Protein AF-0000000075466934 (afdb_homodimer)

Solvent-accessible surface area (backbone atoms only — not comparable to full-atom values): 21709 Å² total; per-residue (Å²): 141,87,85,81,92,72,77,90,76,76,78,89,70,71,85,77,69,74,90,73,70,77,62,73,74,73,78,74,73,77,80,74,79,72,70,70,73,61,65,44,64,25,63,49,84,94,43,70,57,20,73,78,42,46,70,28,89,46,59,30,83,53,95,92,37,76,19,62,19,46,32,16,47,56,46,16,58,40,17,49,89,81,34,50,70,57,15,51,54,23,38,67,40,93,43,43,65,50,10,50,52,52,40,56,75,44,52,90,72,35,50,89,58,44,89,78,40,48,67,63,51,47,44,52,45,49,49,49,38,30,69,79,28,64,71,53,38,50,54,53,55,69,52,67,85,40,51,48,38,27,63,29,69,60,36,36,52,49,11,16,15,68,83,59,75,28,67,18,47,50,18,50,40,51,51,52,48,40,52,52,52,51,54,53,53,56,68,76,97,140,85,85,81,92,73,80,85,81,73,76,85,73,70,78,80,64,73,86,71,69,76,64,73,73,74,76,74,74,78,84,72,79,72,70,69,73,61,64,44,64,25,62,48,82,94,45,69,58,20,71,75,41,46,70,28,90,47,57,31,82,52,96,90,37,77,19,61,19,46,31,16,47,56,44,16,58,40,18,50,89,80,34,50,69,57,16,51,55,23,38,68,39,93,42,47,65,48,9,49,50,51,40,55,74,43,52,88,70,36,52,89,58,45,90,77,40,48,68,61,52,48,45,52,44,50,49,48,38,30,71,78,27,64,68,53,40,50,54,53,56,69,53,67,86,40,50,48,38,27,63,29,69,59,37,36,52,48,11,18,14,68,84,59,76,30,67,18,47,49,17,50,41,50,50,54,48,40,53,51,51,52,54,53,54,58,68,78,98

pLDDT: mean 83.55, std 26.23, range [23.55, 98.94]

Radius of gyration: 30.13 Å; Cα contacts (8 Å, |Δi|>4): 482; chains: 2; bounding box: 72×103×99 Å

InterPro domains:
  IPR012816 NADAR [PF08719] (41-182)
  IPR012816 NADAR [TIGR02464] (40-180)
  IPR012816 NADAR [cd15457] (39-178)
  IPR037238 YbiA-like superfamily [G3DSA:1.10.357.40] (26-189)
  IPR037238 YbiA-like superfamily [SSF143990] (35-183)

Sequence (378 aa):
MELPVLLLAVLVFLVYISAEHLWPKPRRRDARSGRDSAPLLFYKKDEPYYEFTNFSPHPIQYQGKLYPTSEHLFQAYKFLSTRPDLAERVRTTPTPRAALEEATRMRKLQRSDWFDVNISVMDQVLEAKFTQNAQLKKLLLDTGERDIIEDSPVDSFWGCGADGQGRNELGKALVRLRKKFRRQGRQHRMELPVLLLAVLVFLVYISAEHLWPKPRRRDARSGRDSAPLLFYKKDEPYYEFTNFSPHPIQYQGKLYPTSEHLFQAYKFLSTRPDLAERVRTTPTPRAALEEATRMRKLQRSDWFDVNISVMDQVLEAKFTQNAQLKKLLLDTGERDIIEDSPVDSFWGCGADGQGRNELGKALVRLRKKFRRQGRQHR

Foldseek 3Di:
DPDDPPDDPDDPPPDPDDPPPDPPDPDPPPPPPPLPAAAAEEADPPDPPVVLDQQDQFWFDDPNDIARTLLLVLLLQQAVPPNVVLSVVLRPDPGSVRSVVSSVVVVVNGDPCCVVCSLVSLLVSVLRRCVVPVVNLVVLLVNPQHQYAHCDCDDQACGCHVVRNRPVSSSVSSNVSSVVVVVVVVVVD/DDDDPPPDPPDPPPDPPDPPPDDPDPDPPDPDPPPPAAAAEEADPPDPPVVLDQQDQFWFDDPNDIARTLLLVLLLQQAVPPNVVLSVVLRPDPGSVRSVVSSVVVVVRGDPCCVVCSLVSLLVSVLRRCVVPVVNLVVLLVNPQHQYAHCDCDDQACGCHVVRNRPVSSSVSSNVSSVVVVVVVVVVD

Nearest PDB structures (foldseek):
  2b3w-assembly1_A  TM=9.183E-01  e=7.481E-12  Escherichia coli
  8bau-assembly1_A  TM=8.754E-01  e=1.528E-07  Phytophthora nicotianae
  2b3w-assembly1_A  TM=9.181E-01  e=7.329E-12  Escherichia coli
  8bau-assembly1_A  TM=8.586E-01  e=1.239E-07  Phytophthora nicotianae

Organism: Phanerochaete carnosa (strain HHB-10118-sp) (NCBI:txid650164)

Structure (mmCIF, N/CA/C/O backbone):
data_AF-0000000075466934-model_v1
#
loop_
_entity.id
_entity.type
_entity.pdbx_description
1 polymer 'NADAR domain-containing protein'
#
loop_
_atom_site.group_PDB
_atom_site.id
_atom_site.type_symbol
_atom_site.label_atom_id
_atom_site.label_alt_id
_atom_site.label_comp_id
_atom_site.label_asym_id
_atom_site.label_entity_id
_atom_site.label_seq_id
_atom_site.pdbx_PDB_ins_code
_atom_site.Cartn_x
_atom_site.Cartn_y
_atom_site.Cartn_z
_atom_site.occupancy
_atom_site.B_iso_or_equiv
_atom_site.auth_seq_id
_atom_site.auth_comp_id
_atom_site.auth_asym_id
_atom_site.auth_atom_id
_atom_site.pdbx_PDB_model_num
ATOM 1 N N . MET A 1 1 ? 25.266 8.203 72.75 1 26.84 1 MET A N 1
ATOM 2 C CA . MET A 1 1 ? 25.594 9.359 71.938 1 26.84 1 MET A CA 1
ATOM 3 C C . MET A 1 1 ? 25.953 8.938 70.5 1 26.84 1 MET A C 1
ATOM 5 O O . MET A 1 1 ? 26.906 8.188 70.312 1 26.84 1 MET A O 1
ATOM 9 N N . GLU A 1 2 ? 24.891 8.688 69.562 1 31.59 2 GLU A N 1
ATOM 10 C CA . GLU A 1 2 ? 24.547 8.148 68.25 1 31.59 2 GLU A CA 1
ATOM 11 C C . GLU A 1 2 ? 25.125 9.008 67.125 1 31.59 2 GLU A C 1
ATOM 13 O O . GLU A 1 2 ? 24.828 10.203 67 1 31.59 2 GLU A O 1
ATOM 18 N N . LEU A 1 3 ? 26.516 8.852 66.812 1 31.98 3 LEU A N 1
ATOM 19 C CA . LEU A 1 3 ? 27.391 9.625 65.938 1 31.98 3 LEU A CA 1
ATOM 20 C C . LEU A 1 3 ? 26.844 9.648 64.5 1 31.98 3 LEU A C 1
ATOM 22 O O . LEU A 1 3 ? 26.547 8.594 63.938 1 31.98 3 LEU A O 1
ATOM 26 N N . PRO A 1 4 ? 26.312 10.883 63.812 1 33.81 4 PRO A N 1
ATOM 27 C CA . PRO A 1 4 ? 25.516 11.305 62.656 1 33.81 4 PRO A CA 1
ATOM 28 C C . PRO A 1 4 ? 26.312 11.227 61.344 1 33.81 4 PRO A C 1
ATOM 30 O O . PRO A 1 4 ? 27.453 11.68 61.281 1 33.81 4 PRO A O 1
ATOM 33 N N . VAL A 1 5 ? 26.266 10.148 60.438 1 33.88 5 VAL A N 1
ATOM 34 C CA . VAL A 1 5 ? 26.875 9.672 59.219 1 33.88 5 VAL A CA 1
ATOM 35 C C . VAL A 1 5 ? 26.734 10.727 58.125 1 33.88 5 VAL A C 1
ATOM 37 O O . VAL A 1 5 ? 25.734 10.742 57.375 1 33.88 5 VAL A O 1
ATOM 40 N N . LEU A 1 6 ? 26.797 12.172 58.344 1 26.66 6 LEU A N 1
ATOM 41 C CA . LEU A 1 6 ? 26.453 13.336 57.531 1 26.66 6 LEU A CA 1
ATOM 42 C C . LEU A 1 6 ? 27.422 13.484 56.375 1 26.66 6 LEU A C 1
ATOM 44 O O . LEU A 1 6 ? 27.031 13.875 55.25 1 26.66 6 LEU A O 1
ATOM 48 N N . LEU A 1 7 ? 28.828 13.352 56.375 1 24.31 7 LEU A N 1
ATOM 49 C CA . LEU A 1 7 ? 29.688 14.406 55.844 1 24.31 7 LEU A CA 1
ATOM 50 C C . LEU A 1 7 ? 30 14.172 54.375 1 24.31 7 LEU A C 1
ATOM 52 O O . LEU A 1 7 ? 30.531 15.062 53.688 1 24.31 7 LEU A O 1
ATOM 56 N N . LEU A 1 8 ? 29.938 12.969 53.688 1 25.91 8 LEU A N 1
ATOM 57 C CA . LEU A 1 8 ? 30.984 12.734 52.688 1 25.91 8 LEU A CA 1
ATOM 58 C C . LEU A 1 8 ? 30.625 13.352 51.344 1 25.91 8 LEU A C 1
ATOM 60 O O . LEU A 1 8 ? 30.219 12.641 50.438 1 25.91 8 LEU A O 1
ATOM 64 N N . ALA A 1 9 ? 29.609 14.414 51.125 1 25.33 9 ALA A N 1
ATOM 65 C CA . ALA A 1 9 ? 28.969 14.789 49.875 1 25.33 9 ALA A CA 1
ATOM 66 C C . ALA A 1 9 ? 29.891 15.625 49 1 25.33 9 ALA A C 1
ATOM 68 O O . ALA A 1 9 ? 29.594 15.867 47.812 1 25.33 9 ALA A O 1
ATOM 69 N N . VAL A 1 10 ? 30.969 16.344 49.406 1 24.64 10 VAL A N 1
ATOM 70 C CA . VAL A 1 10 ? 31.281 17.672 48.906 1 24.64 10 VAL A CA 1
ATOM 71 C C . VAL A 1 10 ? 32.031 17.562 47.594 1 24.64 10 VAL A C 1
ATOM 73 O O . VAL A 1 10 ? 31.734 18.312 46.625 1 24.64 10 VAL A O 1
ATOM 76 N N . LEU A 1 11 ? 33.156 16.797 47.281 1 25.83 11 LEU A N 1
ATOM 77 C CA . LEU A 1 11 ? 34.312 17.375 46.656 1 25.83 11 LEU A CA 1
ATOM 78 C C . LEU A 1 11 ? 34.188 17.281 45.125 1 25.83 11 LEU A C 1
ATOM 80 O O . LEU A 1 11 ? 35.062 17.781 44.406 1 25.83 11 LEU A O 1
ATOM 84 N N . VAL A 1 12 ? 33.406 16.375 44.5 1 27.03 12 VAL A N 1
ATOM 85 C CA . VAL A 1 12 ? 33.844 15.914 43.188 1 27.03 12 VAL A CA 1
ATOM 86 C C . VAL A 1 12 ? 33.5 16.953 42.125 1 27.03 12 VAL A C 1
ATOM 88 O O . VAL A 1 12 ? 33.375 16.625 40.938 1 27.03 12 VAL A O 1
ATOM 91 N N . PHE A 1 13 ? 33.188 18.344 42.375 1 26.3 13 PHE A N 1
ATOM 92 C CA . PHE A 1 13 ? 32.594 19.312 41.469 1 26.3 13 PHE A CA 1
ATOM 93 C C . PHE A 1 13 ? 33.594 19.812 40.469 1 26.3 13 PHE A C 1
ATOM 95 O O . PHE A 1 13 ? 33.219 20.172 39.344 1 26.3 13 PHE A O 1
ATOM 102 N N . LEU A 1 14 ? 34.938 19.922 40.688 1 26.28 14 LEU A N 1
ATOM 103 C CA . LEU A 1 14 ? 35.656 21.031 40.125 1 26.28 14 LEU A CA 1
ATOM 104 C C . LEU A 1 14 ? 36.031 20.75 38.656 1 26.28 14 LEU A C 1
ATOM 106 O O . LEU A 1 14 ? 36.156 21.672 37.844 1 26.28 14 LEU A O 1
ATOM 110 N N . VAL A 1 15 ? 36.5 19.562 38.344 1 26.91 15 VAL A N 1
ATOM 111 C CA . VAL A 1 15 ? 37.469 19.531 37.281 1 26.91 15 VAL A CA 1
ATOM 112 C C . VAL A 1 15 ? 36.781 19.703 35.938 1 26.91 15 VAL A C 1
ATOM 114 O O . VAL A 1 15 ? 37.375 19.438 34.875 1 26.91 15 VAL A O 1
ATOM 117 N N . TYR A 1 16 ? 35.406 19.906 35.812 1 27.11 16 TYR A N 1
ATOM 118 C CA . TYR A 1 16 ? 34.688 19.703 34.531 1 27.11 16 TYR A CA 1
ATOM 119 C C . TYR A 1 16 ? 34.969 20.875 33.594 1 27.11 16 TYR A C 1
ATOM 121 O O . TYR A 1 16 ? 34.156 21.156 32.719 1 27.11 16 TYR A O 1
ATOM 129 N N . ILE A 1 17 ? 35.906 21.766 33.875 1 25.75 17 ILE A N 1
ATOM 130 C CA . ILE A 1 17 ? 35.844 23.062 33.219 1 25.75 17 ILE A CA 1
ATOM 131 C C . ILE A 1 17 ? 36.031 22.906 31.703 1 25.75 17 ILE A C 1
ATOM 133 O O . ILE A 1 17 ? 35.188 23.359 30.938 1 25.75 17 ILE A O 1
ATOM 137 N N . SER A 1 18 ? 37.188 23.469 31 1 23.55 18 SER A N 1
ATOM 138 C CA . SER A 1 18 ? 37.438 24.484 29.984 1 23.55 18 SER A CA 1
ATOM 139 C C . SER A 1 18 ? 37.625 23.875 28.609 1 23.55 18 SER A C 1
ATOM 141 O O . SER A 1 18 ? 38.125 24.531 27.688 1 23.55 18 SER A O 1
ATOM 143 N N . ALA A 1 19 ? 37.656 22.562 28.516 1 28.53 19 ALA A N 1
ATOM 144 C CA . ALA A 1 19 ? 38.25 22.141 27.234 1 28.53 19 ALA A CA 1
ATOM 145 C C . ALA A 1 19 ? 37.344 22.562 26.078 1 28.53 19 ALA A C 1
ATOM 147 O O . ALA A 1 19 ? 37.219 21.844 25.078 1 28.53 19 ALA A O 1
ATOM 148 N N . GLU A 1 20 ? 36.438 23.703 26.172 1 27.52 20 GLU A N 1
ATOM 149 C CA . GLU A 1 20 ? 35.438 24.141 25.188 1 27.52 20 GLU A CA 1
ATOM 150 C C . GLU A 1 20 ? 36.125 24.656 23.922 1 27.52 20 GLU A C 1
ATOM 152 O O . GLU A 1 20 ? 35.469 24.859 22.891 1 27.52 20 GLU A O 1
ATOM 157 N N . HIS A 1 21 ? 37.281 25.156 23.984 1 29.2 21 HIS A N 1
ATOM 158 C CA . HIS A 1 21 ? 37.625 26.234 23.047 1 29.2 21 HIS A CA 1
ATOM 159 C C . HIS A 1 21 ? 37.938 25.672 21.656 1 29.2 21 HIS A C 1
ATOM 161 O O . HIS A 1 21 ? 37.781 26.359 20.656 1 29.2 21 HIS A O 1
ATOM 167 N N . LEU A 1 22 ? 38.688 24.562 21.609 1 29.89 22 LEU A N 1
ATOM 168 C CA . LEU A 1 22 ? 39.531 24.484 20.422 1 29.89 22 LEU A CA 1
ATOM 169 C C . LEU A 1 22 ? 38.719 23.984 19.219 1 29.89 22 LEU A C 1
ATOM 171 O O . LEU A 1 22 ? 39.281 23.594 18.203 1 29.89 22 LEU A O 1
ATOM 175 N N . TRP A 1 23 ? 37.406 23.766 19.453 1 25.05 23 TRP A N 1
ATOM 176 C CA . TRP A 1 23 ? 36.812 23.078 18.312 1 25.05 23 TRP A CA 1
ATOM 177 C C . TRP A 1 23 ? 36.688 24.016 17.109 1 25.05 23 TRP A C 1
ATOM 179 O O . TRP A 1 23 ? 36.188 25.125 17.234 1 25.05 23 TRP A O 1
ATOM 189 N N . PRO A 1 24 ? 37.562 23.812 16.172 1 32.75 24 PRO A N 1
ATOM 190 C CA . PRO A 1 24 ? 37.5 24.812 15.094 1 32.75 24 PRO A CA 1
ATOM 191 C C . PRO A 1 24 ? 36.094 25.047 14.602 1 32.75 24 PRO A C 1
ATOM 193 O O . PRO A 1 24 ? 35.219 24.172 14.711 1 32.75 24 PRO A O 1
ATOM 196 N N . LYS A 1 25 ? 35.688 26.297 14.617 1 32.09 25 LYS A N 1
ATOM 197 C CA . LYS A 1 25 ? 34.375 26.703 14.117 1 32.09 25 LYS A CA 1
ATOM 198 C C . LYS A 1 25 ? 34.125 26.125 12.734 1 32.09 25 LYS A C 1
ATOM 200 O O . LYS A 1 25 ? 34.969 26.188 11.852 1 32.09 25 LYS A O 1
ATOM 205 N N . PRO A 1 26 ? 33.281 25.156 12.711 1 28.89 26 PRO A N 1
ATOM 206 C CA . PRO A 1 26 ? 33.094 24.625 11.359 1 28.89 26 PRO A CA 1
ATOM 207 C C . PRO A 1 26 ? 32.938 25.703 10.297 1 28.89 26 PRO A C 1
ATOM 209 O O . PRO A 1 26 ? 32.469 26.812 10.602 1 28.89 26 PRO A O 1
ATOM 212 N N . ARG A 1 27 ? 33.719 25.688 9.305 1 30.91 27 ARG A N 1
ATOM 213 C CA . ARG A 1 27 ? 33.688 26.625 8.18 1 30.91 27 ARG A CA 1
ATOM 214 C C . ARG A 1 27 ? 32.25 26.953 7.781 1 30.91 27 ARG A C 1
ATOM 216 O O . ARG A 1 27 ? 31.406 26.062 7.688 1 30.91 27 ARG A O 1
ATOM 223 N N . ARG A 1 28 ? 31.719 28.062 8.016 1 24.72 28 ARG A N 1
ATOM 224 C CA . ARG A 1 28 ? 30.438 28.594 7.543 1 24.72 28 ARG A CA 1
ATOM 225 C C . ARG A 1 28 ? 30.266 28.344 6.047 1 24.72 28 ARG A C 1
ATOM 227 O O . ARG A 1 28 ? 31 28.922 5.234 1 24.72 28 ARG A O 1
ATOM 234 N N . ARG A 1 29 ? 30.062 27.141 5.629 1 32.06 29 ARG A N 1
ATOM 235 C CA . ARG A 1 29 ? 29.688 27.047 4.219 1 32.06 29 ARG A CA 1
ATOM 236 C C . ARG A 1 29 ? 28.906 28.266 3.764 1 32.06 29 ARG A C 1
ATOM 238 O O . ARG A 1 29 ? 28.047 28.766 4.496 1 32.06 29 ARG A O 1
ATOM 245 N N . ASP A 1 30 ? 29.422 29.141 3.092 1 33 30 ASP A N 1
ATOM 246 C CA . ASP A 1 30 ? 28.828 30.312 2.455 1 33 30 ASP A CA 1
ATOM 247 C C . ASP A 1 30 ? 27.375 30.047 2.076 1 33 30 ASP A C 1
ATOM 249 O O . ASP A 1 30 ? 27.047 29 1.508 1 33 30 ASP A O 1
ATOM 253 N N . ALA A 1 31 ? 26.297 30.656 2.621 1 36.03 31 ALA A N 1
ATOM 254 C CA . ALA A 1 31 ? 24.859 30.875 2.467 1 36.03 31 ALA A CA 1
ATOM 255 C C . ALA A 1 31 ? 24.516 31.156 1.011 1 36.03 31 ALA A C 1
ATOM 257 O O . ALA A 1 31 ? 23.562 31.906 0.73 1 36.03 31 ALA A O 1
ATOM 258 N N . ARG A 1 32 ? 25.344 31.172 0.041 1 35.38 32 ARG A N 1
ATOM 259 C CA . ARG A 1 32 ? 24.938 31.453 -1.335 1 35.38 32 ARG A CA 1
ATOM 260 C C . ARG A 1 32 ? 23.703 30.641 -1.715 1 35.38 32 ARG A C 1
ATOM 262 O O . ARG A 1 32 ? 23.484 29.547 -1.186 1 35.38 32 ARG A O 1
ATOM 269 N N . SER A 1 33 ? 22.594 31.25 -2.307 1 36.69 33 SER A N 1
ATOM 270 C CA . SER A 1 33 ? 21.203 31.062 -2.703 1 36.69 33 SER A CA 1
ATOM 271 C C . SER A 1 33 ? 21 29.734 -3.402 1 36.69 33 SER A C 1
ATOM 273 O O . SER A 1 33 ? 20 29.531 -4.098 1 36.69 33 SER A O 1
ATOM 275 N N . GLY A 1 34 ? 21.922 28.984 -3.727 1 39.06 34 GLY A N 1
ATOM 276 C CA . GLY A 1 34 ? 21.766 27.875 -4.652 1 39.06 34 GLY A CA 1
ATOM 277 C C . GLY A 1 34 ? 20.641 26.938 -4.273 1 39.06 34 GLY A C 1
ATOM 278 O O . GLY A 1 34 ? 20.609 26.422 -3.156 1 39.06 34 GLY A O 1
ATOM 279 N N . ARG A 1 35 ? 19.234 27.109 -4.742 1 44.38 35 ARG A N 1
ATOM 280 C CA . ARG A 1 35 ? 17.969 26.406 -4.551 1 44.38 35 ARG A CA 1
ATOM 281 C C . ARG A 1 35 ? 18.188 24.922 -4.297 1 44.38 35 ARG A C 1
ATOM 283 O O . ARG A 1 35 ? 18.672 24.203 -5.172 1 44.38 35 ARG A O 1
ATOM 290 N N . ASP A 1 36 ? 18.75 24.484 -3.357 1 53.94 36 ASP A N 1
ATOM 291 C CA . ASP A 1 36 ? 18.828 23.078 -3.023 1 53.94 36 ASP A CA 1
ATOM 292 C C . ASP A 1 36 ? 17.656 22.297 -3.615 1 53.94 36 ASP A C 1
ATOM 294 O O . ASP A 1 36 ? 16.516 22.469 -3.197 1 53.94 36 ASP A O 1
ATOM 298 N N . SER A 1 37 ? 17.625 22.219 -4.949 1 75.94 37 SER A N 1
ATOM 299 C CA . SER A 1 37 ? 16.641 21.922 -5.992 1 75.94 37 SER A CA 1
ATOM 300 C C . SER A 1 37 ? 16.203 20.453 -5.926 1 75.94 37 SER A C 1
ATOM 302 O O . SER A 1 37 ? 15.203 20.078 -6.535 1 75.94 37 SER A O 1
ATOM 304 N N . ALA A 1 38 ? 16.969 19.656 -4.98 1 91.38 38 ALA A N 1
ATOM 305 C CA . ALA A 1 38 ? 16.531 18.266 -5.043 1 91.38 38 ALA A CA 1
ATOM 306 C C . ALA A 1 38 ? 15.281 18.047 -4.199 1 91.38 38 ALA A C 1
ATOM 308 O O . ALA A 1 38 ? 15.125 18.656 -3.139 1 91.38 38 ALA A O 1
ATOM 309 N N . PRO A 1 39 ? 14.422 17.234 -4.586 1 96.25 39 PRO A N 1
ATOM 310 C CA . PRO A 1 39 ? 13.211 16.953 -3.812 1 96.25 39 PRO A CA 1
ATOM 311 C C . PRO A 1 39 ? 13.516 16.422 -2.414 1 96.25 39 PRO A C 1
ATOM 313 O O . PRO A 1 39 ? 14.531 15.758 -2.209 1 96.25 39 PRO A O 1
ATOM 316 N N . LEU A 1 40 ? 12.758 16.859 -1.472 1 97.06 40 LEU A N 1
ATOM 317 C CA . LEU A 1 40 ? 12.781 16.344 -0.109 1 97.06 40 LEU A CA 1
ATOM 318 C C . LEU A 1 40 ? 11.961 15.062 -0.001 1 97.06 40 LEU A C 1
ATOM 320 O O . LEU A 1 40 ? 10.781 15.047 -0.358 1 97.06 40 LEU A O 1
ATOM 324 N N . LEU A 1 41 ? 12.57 14 0.508 1 97.12 41 LEU A N 1
ATOM 325 C CA . LEU A 1 41 ? 11.891 12.719 0.663 1 97.12 41 LEU A CA 1
ATOM 326 C C . LEU A 1 41 ? 11.57 12.445 2.129 1 97.12 41 LEU A C 1
ATOM 328 O O . LEU A 1 41 ? 12.375 12.75 3.012 1 97.12 41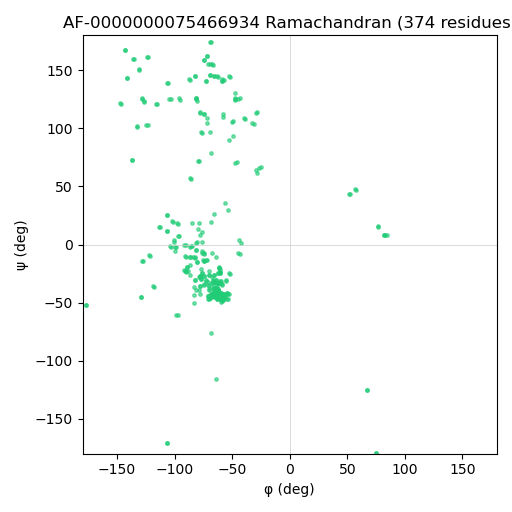 LEU A O 1
ATOM 332 N N . PHE A 1 42 ? 10.398 11.914 2.371 1 98 42 PHE A N 1
ATOM 333 C CA . PHE A 1 42 ? 10.031 11.539 3.729 1 98 42 PHE A CA 1
ATOM 334 C C . PHE A 1 42 ? 9.234 10.234 3.732 1 98 42 PHE A C 1
ATOM 336 O O . PHE A 1 42 ? 8.492 9.953 2.787 1 98 42 PHE A O 1
ATOM 343 N N . TYR A 1 43 ? 9.5 9.398 4.816 1 95.75 43 TYR A N 1
ATOM 344 C CA . TYR A 1 43 ? 8.703 8.188 4.934 1 95.75 43 TYR A CA 1
ATOM 345 C C . TYR A 1 43 ? 9.055 7.422 6.203 1 95.75 43 TYR A C 1
ATOM 347 O O . TYR A 1 43 ? 8.18 7.145 7.031 1 95.75 43 TYR A O 1
ATOM 355 N N . LYS A 1 44 ? 10.227 7.141 6.453 1 93.31 44 LYS A N 1
ATOM 356 C CA . LYS A 1 44 ? 10.672 6.211 7.488 1 93.31 44 LYS A CA 1
ATOM 357 C C . LYS A 1 44 ? 10.828 6.918 8.828 1 93.31 44 LYS A C 1
ATOM 359 O O . LYS A 1 44 ? 11.32 8.047 8.898 1 93.31 44 LYS A O 1
ATOM 364 N N . LYS A 1 45 ? 10.477 6.23 9.891 1 93.06 45 LYS A N 1
ATOM 365 C CA . LYS A 1 45 ? 10.469 6.754 11.25 1 93.06 45 LYS A CA 1
ATOM 366 C C . LYS A 1 45 ? 11.867 7.199 11.672 1 93.06 45 LYS A C 1
ATOM 368 O O . LYS A 1 45 ? 12.016 8.219 12.359 1 93.06 45 LYS A O 1
ATOM 373 N N . ASP A 1 46 ? 12.945 6.613 11.273 1 91.81 46 ASP A N 1
ATOM 374 C CA . ASP A 1 46 ? 14.289 6.922 11.75 1 91.81 46 ASP A CA 1
ATOM 375 C C . ASP A 1 46 ? 15.047 7.785 10.742 1 91.81 46 ASP A C 1
ATOM 377 O O . ASP A 1 46 ? 16.266 7.934 10.836 1 91.81 46 ASP A O 1
ATOM 381 N N . GLU A 1 47 ? 14.312 8.445 9.836 1 94.38 47 GLU A N 1
ATOM 382 C CA . GLU A 1 47 ? 14.891 9.336 8.844 1 94.38 47 GLU A CA 1
ATOM 383 C C . GLU A 1 47 ? 14.289 10.734 8.938 1 94.38 47 GLU A C 1
ATOM 385 O O . GLU A 1 47 ? 13.242 10.93 9.562 1 94.38 47 GLU A O 1
ATOM 390 N N . PRO A 1 48 ? 14.969 11.719 8.375 1 95.06 48 PRO A N 1
ATOM 391 C CA . PRO A 1 48 ? 14.484 13.094 8.461 1 95.06 48 PRO A CA 1
ATOM 392 C C . PRO A 1 48 ? 13.078 13.258 7.887 1 95.06 48 PRO A C 1
ATOM 394 O O . PRO A 1 48 ? 12.719 12.578 6.922 1 95.06 48 PRO A O 1
ATOM 397 N N . TYR A 1 49 ? 12.258 14.109 8.555 1 97.88 49 TYR A N 1
ATOM 398 C CA . TYR A 1 49 ? 10.961 14.586 8.086 1 97.88 49 TYR A CA 1
ATOM 399 C C . TYR A 1 49 ? 9.891 13.516 8.25 1 97.88 49 TYR A C 1
ATOM 401 O O . TYR A 1 49 ? 8.828 13.586 7.625 1 97.88 49 TYR A O 1
ATOM 409 N N . TYR A 1 50 ? 10.203 12.492 9.055 1 97.94 50 TYR A N 1
ATOM 410 C CA . TYR A 1 50 ? 9.172 11.523 9.398 1 97.94 50 TYR A CA 1
ATOM 411 C C . TYR A 1 50 ? 7.926 12.219 9.93 1 97.94 50 TYR A C 1
ATOM 413 O O . TYR A 1 50 ? 6.809 11.719 9.75 1 97.94 50 TYR A O 1
ATOM 421 N N . GLU A 1 51 ? 8.094 13.422 10.484 1 98.38 51 GLU A N 1
ATOM 422 C CA . GLU A 1 51 ? 7.012 14.227 11.055 1 98.38 51 GLU A CA 1
ATOM 423 C C . GLU A 1 51 ? 5.957 14.562 10.008 1 98.38 51 GLU A C 1
ATOM 425 O O . GLU A 1 51 ? 4.805 14.844 10.344 1 98.38 51 GLU A O 1
ATOM 430 N N . PHE A 1 52 ? 6.383 14.477 8.75 1 98.69 52 PHE A N 1
ATOM 431 C CA . PHE A 1 52 ? 5.484 14.844 7.664 1 98.69 52 PHE A CA 1
ATOM 432 C C . PHE A 1 52 ? 4.523 13.703 7.348 1 98.69 52 PHE A C 1
ATOM 434 O O . PHE A 1 52 ? 3.521 13.898 6.656 1 98.69 52 PHE A O 1
ATOM 441 N N . THR A 1 53 ? 4.805 12.484 7.84 1 98.5 53 THR A N 1
ATOM 442 C CA . THR A 1 53 ? 3.885 11.367 7.656 1 98.5 53 THR A CA 1
ATOM 443 C C . THR A 1 53 ? 2.674 11.508 8.57 1 98.5 53 THR A C 1
ATOM 445 O O . THR A 1 53 ? 2.742 12.172 9.602 1 98.5 53 THR A O 1
ATOM 448 N N . ASN A 1 54 ? 1.584 10.836 8.219 1 98.44 54 ASN A N 1
ATOM 449 C CA . ASN A 1 54 ? 0.41 10.797 9.086 1 98.44 54 ASN A CA 1
ATOM 450 C C . ASN A 1 54 ? 0.65 9.914 10.312 1 98.44 54 ASN A C 1
ATOM 452 O O . ASN A 1 54 ? -0.104 9.984 11.281 1 98.44 54 ASN A O 1
ATOM 456 N N . PHE A 1 55 ? 1.692 9.148 10.273 1 98.06 55 PHE A N 1
ATOM 457 C CA . PHE A 1 55 ? 1.953 8.18 11.336 1 98.06 55 PHE A CA 1
ATOM 458 C C . PHE A 1 55 ? 2.723 8.82 12.477 1 98.06 55 PHE A C 1
ATOM 460 O O . PHE A 1 55 ? 2.803 8.258 13.578 1 98.06 55 PHE A O 1
ATOM 467 N N . SER A 1 56 ? 3.227 10.039 12.242 1 98.19 56 SER A N 1
ATOM 468 C CA . SER A 1 56 ? 4.016 10.68 13.289 1 98.19 56 SER A CA 1
ATOM 469 C C . SER A 1 56 ? 3.164 10.992 14.516 1 98.19 56 SER A C 1
ATOM 471 O O . SER A 1 56 ? 1.981 11.32 14.391 1 98.19 56 SER A O 1
ATOM 473 N N . PRO A 1 57 ? 3.803 10.867 15.688 1 97.75 57 PRO A N 1
ATOM 474 C CA . PRO A 1 57 ? 3.029 11.008 16.922 1 97.75 57 PRO A CA 1
ATOM 475 C C . PRO A 1 57 ? 2.758 12.469 17.281 1 97.75 57 PRO A C 1
ATOM 477 O O . PRO A 1 57 ? 3.26 12.961 18.297 1 97.75 57 PRO A O 1
ATOM 480 N N . HIS A 1 58 ? 1.901 13.133 16.547 1 98.56 58 HIS A N 1
ATOM 481 C CA . HIS A 1 58 ? 1.448 14.5 16.781 1 98.56 58 HIS A CA 1
ATOM 482 C C . HIS A 1 58 ? -0.071 14.562 16.906 1 98.56 58 HIS A C 1
ATOM 484 O O . HIS A 1 58 ? -0.778 14.555 15.891 1 98.56 58 HIS A O 1
ATOM 490 N N . PRO A 1 59 ? -0.533 14.672 18.094 1 98.5 59 PRO A N 1
ATOM 491 C CA . PRO A 1 59 ? -1.98 14.648 18.312 1 98.5 59 PRO A CA 1
ATOM 492 C C . PRO A 1 59 ? -2.68 15.898 17.781 1 98.5 59 PRO A C 1
ATOM 494 O O . PRO A 1 59 ? -2.043 16.938 17.609 1 98.5 59 PRO A O 1
ATOM 497 N N . ILE A 1 60 ? -3.916 15.75 17.484 1 98.81 60 ILE A N 1
ATOM 498 C CA . ILE A 1 60 ? -4.746 16.828 16.953 1 98.81 60 ILE A CA 1
ATOM 499 C C . ILE A 1 60 ? -6.027 16.938 17.781 1 98.81 60 ILE A C 1
ATOM 501 O O . ILE A 1 60 ? -6.715 15.945 18.016 1 98.81 60 ILE A O 1
ATOM 505 N N . GLN A 1 61 ? -6.227 18.125 18.266 1 98.69 61 GLN A N 1
ATOM 506 C CA . GLN A 1 61 ? -7.551 18.438 18.797 1 98.69 61 GLN A CA 1
ATOM 507 C C . GLN A 1 61 ? -8.523 18.797 17.688 1 98.69 61 GLN A C 1
ATOM 509 O O . GLN A 1 61 ? -8.25 19.688 16.875 1 98.69 61 GLN A O 1
ATOM 514 N N . TYR A 1 62 ? -9.656 18.047 17.641 1 98.25 62 TYR A N 1
ATOM 515 C CA . TYR A 1 62 ? -10.625 18.297 16.578 1 98.25 62 TYR A CA 1
ATOM 516 C C . TYR A 1 62 ? -12.047 18.047 17.078 1 98.25 62 TYR A C 1
ATOM 518 O O . TYR A 1 62 ? -12.359 16.953 17.562 1 98.25 62 TYR A O 1
ATOM 526 N N . GLN A 1 63 ? -12.875 19.047 17.016 1 96.69 63 GLN A N 1
ATOM 527 C CA . GLN A 1 63 ? -14.281 18.969 17.391 1 96.69 63 GLN A CA 1
ATOM 528 C C . GLN A 1 63 ? -14.438 18.375 18.797 1 96.69 63 GLN A C 1
ATOM 530 O O . GLN A 1 63 ? -15.227 17.453 19 1 96.69 63 GLN A O 1
ATOM 535 N N . GLY A 1 64 ? -13.609 18.844 19.641 1 97.44 64 GLY A N 1
ATOM 536 C CA . GLY A 1 64 ? -13.727 18.516 21.047 1 97.44 64 GLY A CA 1
ATOM 537 C C . GLY A 1 64 ? -13.102 17.188 21.406 1 97.44 64 GLY A C 1
ATOM 538 O O . GLY A 1 64 ? -13.18 16.75 22.562 1 97.44 64 GLY A O 1
ATOM 539 N N . LYS A 1 65 ? -12.398 16.578 20.484 1 98.44 65 LYS A N 1
ATOM 540 C CA . LYS A 1 65 ? -11.789 15.273 20.75 1 98.44 65 LYS A CA 1
ATOM 541 C C . LYS A 1 65 ? -10.32 15.266 20.344 1 98.44 65 LYS A C 1
ATOM 543 O O . LYS A 1 65 ? -9.922 15.984 19.422 1 98.44 65 LYS A O 1
ATOM 548 N N . LEU A 1 66 ? -9.641 14.438 21.078 1 98.75 66 LEU A N 1
ATOM 549 C CA . LEU A 1 66 ? -8.227 14.289 20.781 1 98.75 66 LEU A CA 1
ATOM 550 C C . LEU A 1 66 ? -7.984 13.086 19.875 1 98.75 66 LEU A C 1
ATOM 552 O O . LEU A 1 66 ? -8.43 11.977 20.172 1 98.75 66 LEU A O 1
ATOM 556 N N . TYR A 1 67 ? -7.34 13.336 18.812 1 98.88 67 TYR A N 1
ATOM 557 C CA . TYR A 1 67 ? -6.859 12.289 17.906 1 98.88 67 TYR A CA 1
ATOM 558 C C . TYR A 1 67 ? -5.355 12.094 18.062 1 98.88 67 TYR A C 1
ATOM 560 O O . TYR A 1 67 ? -4.578 13.031 17.891 1 98.88 67 TYR A O 1
ATOM 568 N N . PRO A 1 68 ? -4.93 10.867 18.328 1 98.75 68 PRO A N 1
ATOM 569 C CA . PRO A 1 68 ? -3.521 10.641 18.656 1 98.75 68 PRO A CA 1
ATOM 570 C C . PRO A 1 68 ? -2.58 11 17.516 1 98.75 68 PRO A C 1
ATOM 572 O O . PRO A 1 68 ? -1.434 11.398 17.75 1 98.75 68 PRO A O 1
ATOM 575 N N . THR A 1 69 ? -2.998 10.82 16.297 1 98.81 69 THR A N 1
ATOM 576 C CA . THR A 1 69 ? -2.227 11.188 15.117 1 98.81 69 THR A CA 1
ATOM 577 C C . THR A 1 69 ? -3.145 11.719 14.016 1 98.81 69 THR A C 1
ATOM 579 O O . THR A 1 69 ? -4.367 11.57 14.094 1 98.81 69 THR A O 1
ATOM 582 N N . SER A 1 70 ? -2.508 12.32 13 1 98.88 70 SER A N 1
ATOM 583 C CA . SER A 1 70 ? -3.285 12.75 11.836 1 98.88 70 SER A CA 1
ATOM 584 C C . SER A 1 70 ? -3.855 11.555 11.086 1 98.88 70 SER A C 1
ATOM 586 O O . SER A 1 70 ? -4.898 11.664 10.438 1 98.88 70 SER A O 1
ATOM 588 N N . GLU A 1 71 ? -3.209 10.383 11.172 1 98.81 71 GLU A N 1
ATOM 589 C CA . GLU A 1 71 ? -3.771 9.18 10.57 1 98.81 71 GLU A CA 1
ATOM 590 C C . GLU A 1 71 ? -5.117 8.828 11.195 1 98.81 71 GLU A C 1
ATOM 592 O O . GLU A 1 71 ? -6.07 8.508 10.484 1 98.81 71 GLU A O 1
ATOM 597 N N . HIS A 1 72 ? -5.191 8.945 12.484 1 98.94 72 HIS A N 1
ATOM 598 C CA . HIS A 1 72 ? -6.445 8.68 13.18 1 98.94 72 HIS A CA 1
ATOM 599 C C . HIS A 1 72 ? -7.555 9.602 12.68 1 98.94 72 HIS A C 1
ATOM 601 O O . HIS A 1 72 ? -8.648 9.133 12.344 1 98.94 72 HIS A O 1
ATOM 607 N N . LEU A 1 73 ? -7.234 10.859 12.625 1 98.94 73 LEU A N 1
ATOM 608 C CA . LEU A 1 73 ? -8.25 11.82 12.227 1 98.94 73 LEU A CA 1
ATOM 609 C C . LEU A 1 73 ? -8.656 11.609 10.766 1 98.94 73 LEU A C 1
ATOM 611 O O . LEU A 1 73 ? -9.844 11.586 10.445 1 98.94 73 LEU A O 1
ATOM 615 N N . PHE A 1 74 ? -7.66 11.422 9.93 1 98.94 74 PHE A N 1
ATOM 616 C CA . PHE A 1 74 ? -7.91 11.211 8.508 1 98.94 74 PHE A CA 1
ATOM 617 C C . PHE A 1 74 ? -8.805 10 8.289 1 98.94 74 PHE A C 1
ATOM 619 O O . PHE A 1 74 ? -9.805 10.086 7.574 1 98.94 74 PHE A O 1
ATOM 626 N N . GLN A 1 75 ? -8.492 8.898 8.93 1 98.81 75 GLN A N 1
ATOM 627 C CA . GLN A 1 75 ? -9.289 7.688 8.797 1 98.81 75 GLN A CA 1
ATOM 628 C C . GLN A 1 75 ? -10.68 7.879 9.391 1 98.81 75 GLN A C 1
ATOM 630 O O . GLN A 1 75 ? -11.672 7.387 8.836 1 98.81 75 GLN A O 1
ATOM 635 N N . ALA A 1 76 ? -10.781 8.586 10.484 1 98.88 76 ALA A N 1
ATOM 636 C CA . ALA A 1 76 ? -12.062 8.812 11.141 1 98.88 76 ALA A CA 1
ATOM 637 C C . ALA A 1 76 ? -13 9.625 10.242 1 98.88 76 ALA A C 1
ATOM 639 O O . ALA A 1 76 ? -14.219 9.445 10.289 1 98.88 76 ALA A O 1
ATOM 640 N N . TYR A 1 77 ? -12.422 10.469 9.422 1 98.81 77 TYR A N 1
ATOM 641 C CA . TYR A 1 77 ? -13.211 11.32 8.531 1 98.81 77 TYR A CA 1
ATOM 642 C C . TYR A 1 77 ? -14.047 10.484 7.574 1 98.81 77 TYR A C 1
ATOM 644 O O . TYR A 1 77 ? -15.055 10.953 7.043 1 98.81 77 TYR A O 1
ATOM 652 N N . LYS A 1 78 ? -13.602 9.289 7.352 1 98.56 78 LYS A N 1
ATOM 653 C CA . LYS A 1 78 ? -14.375 8.391 6.492 1 98.56 78 LYS A CA 1
ATOM 654 C C . LYS A 1 78 ? -15.758 8.125 7.074 1 98.56 78 LYS A C 1
ATOM 656 O O . LYS A 1 78 ? -16.672 7.734 6.352 1 98.56 78 LYS A O 1
ATOM 661 N N . PHE A 1 79 ? -15.906 8.359 8.336 1 98.69 79 PHE A N 1
ATOM 662 C CA . PHE A 1 79 ? -17.109 7.895 9.016 1 98.69 79 PHE A CA 1
ATOM 663 C C . PHE A 1 79 ? -17.766 9.039 9.781 1 98.69 79 PHE A C 1
ATOM 665 O O . PHE A 1 79 ? -18.938 8.938 10.188 1 98.69 79 PHE A O 1
ATOM 672 N N . LEU A 1 80 ? -17.125 10.133 10 1 98.19 80 LEU A N 1
ATOM 673 C CA . LEU A 1 80 ? -17.531 11.188 10.922 1 98.19 80 LEU A CA 1
ATOM 674 C C . LEU A 1 80 ? -18.953 11.664 10.617 1 98.19 80 LEU A C 1
ATOM 676 O O . LEU A 1 80 ? -19.75 11.852 11.531 1 98.19 80 LEU A O 1
ATOM 680 N N . SER A 1 81 ? -19.297 11.82 9.391 1 97.38 81 SER A N 1
ATOM 681 C CA . SER A 1 81 ? -20.562 12.438 9.016 1 97.38 81 SER A CA 1
ATOM 682 C C . SER A 1 81 ? -21.672 11.391 8.906 1 97.38 81 SER A C 1
ATOM 684 O O . SER A 1 81 ? -22.859 11.727 9.008 1 97.38 81 SER A O 1
ATOM 686 N N . THR A 1 82 ? -21.406 10.125 8.758 1 98.12 82 THR A N 1
ATOM 687 C CA . THR A 1 82 ? -22.422 9.125 8.453 1 98.12 82 THR A CA 1
ATOM 688 C C . THR A 1 82 ? -22.516 8.094 9.57 1 98.12 82 THR A C 1
ATOM 690 O O . THR A 1 82 ? -23.594 7.566 9.844 1 98.12 82 THR A O 1
ATOM 693 N N . ARG A 1 83 ? -21.359 7.793 10.117 1 98.19 83 ARG A N 1
ATOM 694 C CA . ARG A 1 83 ? -21.266 6.789 11.164 1 98.19 83 ARG A CA 1
ATOM 695 C C . ARG A 1 83 ? -20.344 7.246 12.281 1 98.19 83 ARG A C 1
ATOM 697 O O . ARG A 1 83 ? -19.281 6.648 12.5 1 98.19 83 ARG A O 1
ATOM 704 N N . PRO A 1 84 ? -20.812 8.203 13.086 1 98.12 84 PRO A N 1
ATOM 705 C CA . PRO A 1 84 ? -19.938 8.734 14.133 1 98.12 84 PRO A CA 1
ATOM 706 C C . PRO A 1 84 ? -19.484 7.668 15.125 1 98.12 84 PRO A C 1
ATOM 708 O O . PRO A 1 84 ? -18.422 7.793 15.727 1 98.12 84 PRO A O 1
ATOM 711 N N . ASP A 1 85 ? -20.234 6.609 15.266 1 98.5 85 ASP A N 1
ATOM 712 C CA . ASP A 1 85 ? -19.844 5.5 16.125 1 98.5 85 ASP A CA 1
ATOM 713 C C . ASP A 1 85 ? -18.578 4.816 15.602 1 98.5 85 ASP A C 1
ATOM 715 O O . ASP A 1 85 ? -17.688 4.48 16.375 1 98.5 85 ASP A O 1
ATOM 719 N N . LEU A 1 86 ? -18.469 4.66 14.281 1 98.81 86 LEU A N 1
ATOM 720 C CA . LEU A 1 86 ? -17.297 4.043 13.672 1 98.81 86 LEU A CA 1
ATOM 721 C C . LEU A 1 86 ? -16.109 4.992 13.703 1 98.81 86 LEU A C 1
ATOM 723 O O . LEU A 1 86 ? -14.961 4.555 13.852 1 98.81 86 LEU A O 1
ATOM 727 N N . ALA A 1 87 ? -16.391 6.258 13.57 1 98.81 87 ALA A N 1
ATOM 728 C CA . ALA A 1 87 ? -15.32 7.242 13.711 1 98.81 87 ALA A CA 1
ATOM 729 C C . ALA A 1 87 ? -14.672 7.156 15.086 1 98.81 87 ALA A C 1
ATOM 731 O O . ALA A 1 87 ? -13.445 7.242 15.211 1 98.81 87 ALA A O 1
ATOM 732 N N . GLU A 1 88 ? -15.508 6.984 16.109 1 98.81 88 GLU A N 1
ATOM 733 C CA . GLU A 1 88 ? -15 6.859 17.469 1 98.81 88 GLU A CA 1
ATOM 734 C C . GLU A 1 88 ? -14.148 5.598 17.641 1 98.81 88 GLU A C 1
ATOM 736 O O . GLU A 1 88 ? -13.117 5.617 18.312 1 98.81 88 GLU A O 1
ATOM 741 N N . ARG A 1 89 ? -14.586 4.539 17.016 1 98.69 89 ARG A N 1
ATOM 742 C CA . ARG A 1 89 ? -13.828 3.297 17.016 1 98.69 89 ARG A CA 1
ATOM 743 C C . ARG A 1 89 ? -12.438 3.502 16.406 1 98.69 89 ARG A C 1
ATOM 745 O O . ARG A 1 89 ? -11.445 3.025 16.953 1 98.69 89 ARG A O 1
ATOM 752 N N . VAL A 1 90 ? -12.336 4.176 15.336 1 98.81 90 VAL A N 1
ATOM 753 C CA . VAL A 1 90 ? -11.078 4.457 14.664 1 98.81 90 VAL A CA 1
ATOM 754 C C . VAL A 1 90 ? -10.211 5.367 15.531 1 98.81 90 VAL A C 1
ATOM 756 O O . VAL A 1 90 ? -9.031 5.094 15.742 1 98.81 90 VAL A O 1
ATOM 759 N N . ARG A 1 91 ? -10.797 6.375 16.094 1 98.88 91 ARG A N 1
ATOM 760 C CA . ARG A 1 91 ? -10.086 7.363 16.906 1 98.88 91 ARG A CA 1
ATOM 761 C C . ARG A 1 91 ? -9.391 6.703 18.094 1 98.88 91 ARG A C 1
ATOM 763 O O . ARG A 1 91 ? -8.305 7.125 18.5 1 98.88 91 ARG A O 1
ATOM 770 N N . THR A 1 92 ? -10.008 5.668 18.625 1 98.75 92 THR A N 1
ATOM 771 C CA . THR A 1 92 ? -9.562 5.125 19.906 1 98.75 92 THR A CA 1
ATOM 772 C C . THR A 1 92 ? -8.641 3.932 19.703 1 98.75 92 THR A C 1
ATOM 774 O O . THR A 1 92 ? -8.266 3.248 20.656 1 98.75 92 THR A O 1
ATOM 777 N N . THR A 1 93 ? -8.258 3.637 18.516 1 98.75 93 THR A N 1
ATOM 778 C CA . THR A 1 93 ? -7.281 2.578 18.266 1 98.75 93 THR A CA 1
ATOM 779 C C . THR A 1 93 ? -5.914 2.965 18.828 1 98.75 93 THR A C 1
ATOM 781 O O . THR A 1 93 ? -5.605 4.152 18.969 1 98.75 93 THR A O 1
ATOM 784 N N . PRO A 1 94 ? -5.094 1.982 19.156 1 98.5 94 PRO A N 1
ATOM 785 C CA . PRO A 1 94 ? -3.885 2.275 19.938 1 98.5 94 PRO A CA 1
ATOM 786 C C . PRO A 1 94 ? -2.771 2.877 19.078 1 98.5 94 PRO A C 1
ATOM 788 O O . PRO A 1 94 ? -1.848 3.498 19.609 1 98.5 94 PRO A O 1
ATOM 791 N N . THR A 1 95 ? -2.746 2.559 17.719 1 98.5 95 THR A N 1
ATOM 792 C CA . THR A 1 95 ? -1.671 3.023 16.844 1 98.5 95 THR A CA 1
ATOM 793 C C . THR A 1 95 ? -2.23 3.545 15.531 1 98.5 95 THR A C 1
ATOM 795 O O . THR A 1 95 ? -3.361 3.221 15.156 1 98.5 95 THR A O 1
ATOM 798 N N . PRO A 1 96 ? -1.43 4.379 14.828 1 98.44 96 PRO A N 1
ATOM 799 C CA . PRO A 1 96 ? -1.902 4.812 13.516 1 98.44 96 PRO A CA 1
ATOM 800 C C . PRO A 1 96 ? -2.107 3.652 12.547 1 98.44 96 PRO A C 1
ATOM 802 O O . PRO A 1 96 ? -3.031 3.682 11.727 1 98.44 96 PRO A O 1
ATOM 805 N N . ARG A 1 97 ? -1.291 2.691 12.711 1 96.5 97 ARG A N 1
ATOM 806 C CA . ARG A 1 97 ? -1.472 1.49 11.898 1 96.5 97 ARG A CA 1
ATOM 807 C C . ARG A 1 97 ? -2.807 0.82 12.203 1 96.5 97 ARG A C 1
ATOM 809 O O . ARG A 1 97 ? -3.535 0.429 11.289 1 96.5 97 ARG A O 1
ATOM 816 N N . ALA A 1 98 ? -3.102 0.707 13.398 1 98.06 98 ALA A N 1
ATOM 817 C CA . ALA A 1 98 ? -4.371 0.109 13.805 1 98.06 98 ALA A CA 1
ATOM 818 C C . ALA A 1 98 ? -5.551 0.929 13.297 1 98.06 98 ALA A C 1
ATOM 820 O O . ALA A 1 98 ? -6.578 0.372 12.898 1 98.06 98 ALA A O 1
ATOM 821 N N . ALA A 1 99 ? -5.434 2.271 13.328 1 98.69 99 ALA A N 1
ATOM 822 C CA . ALA A 1 99 ? -6.48 3.148 12.805 1 98.69 99 ALA A CA 1
ATOM 823 C C . ALA A 1 99 ? -6.727 2.889 11.32 1 98.69 99 ALA A C 1
ATOM 825 O O . ALA A 1 99 ? -7.875 2.748 10.891 1 98.69 99 ALA A O 1
ATOM 826 N N . LEU A 1 100 ? -5.621 2.805 10.609 1 97 100 LEU A N 1
ATOM 827 C CA . LEU A 1 100 ? -5.688 2.516 9.18 1 97 100 LEU A CA 1
ATOM 828 C C . LEU A 1 100 ? -6.332 1.154 8.93 1 97 100 LEU A C 1
ATOM 830 O O . LEU A 1 100 ? -7.238 1.032 8.109 1 97 100 LEU A O 1
ATOM 834 N N . GLU A 1 101 ? -5.891 0.165 9.68 1 94.88 101 GLU A N 1
ATOM 835 C CA . GLU A 1 101 ? -6.383 -1.199 9.5 1 94.88 101 GLU A 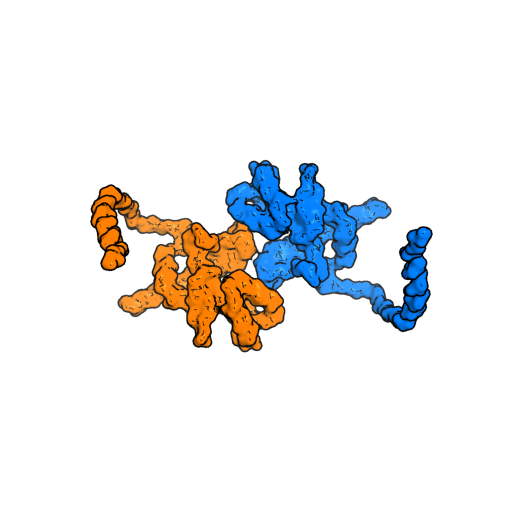CA 1
ATOM 836 C C . GLU A 1 101 ? -7.871 -1.298 9.828 1 94.88 101 GLU A C 1
ATOM 838 O O . GLU A 1 101 ? -8.633 -1.945 9.109 1 94.88 101 GLU A O 1
ATOM 843 N N . GLU A 1 102 ? -8.289 -0.686 10.891 1 97.62 102 GLU A N 1
ATOM 844 C CA . GLU A 1 102 ? -9.695 -0.71 11.305 1 97.62 102 GLU A CA 1
ATOM 845 C C . GLU A 1 102 ? -10.586 -0.041 10.258 1 97.62 102 GLU A C 1
ATOM 847 O O . GLU A 1 102 ? -11.625 -0.583 9.891 1 97.62 102 GLU A O 1
ATOM 852 N N . ALA A 1 103 ? -10.203 1.11 9.797 1 98.12 103 ALA A N 1
ATOM 853 C CA . ALA A 1 103 ? -10.969 1.812 8.773 1 98.12 103 ALA A CA 1
ATOM 854 C C . ALA A 1 103 ? -11.055 0.992 7.488 1 98.12 103 ALA A C 1
ATOM 856 O O . ALA A 1 103 ? -12.094 0.953 6.832 1 98.12 103 ALA A O 1
ATOM 857 N N . THR A 1 104 ? -9.93 0.386 7.16 1 94.81 104 THR A N 1
ATOM 858 C CA . THR A 1 104 ? -9.875 -0.448 5.965 1 94.81 104 THR A CA 1
ATOM 859 C C . THR A 1 104 ? -10.836 -1.631 6.09 1 94.81 104 THR A C 1
ATOM 861 O O . THR A 1 104 ? -11.531 -1.98 5.133 1 94.81 104 THR A O 1
ATOM 864 N N . ARG A 1 105 ? -10.805 -2.215 7.258 1 92.81 105 ARG A N 1
ATOM 865 C CA . ARG A 1 105 ? -11.711 -3.33 7.527 1 92.81 105 ARG A CA 1
ATOM 866 C C . ARG A 1 105 ? -13.156 -2.934 7.27 1 92.81 105 ARG A C 1
ATOM 868 O O . ARG A 1 105 ? -13.953 -3.748 6.801 1 92.81 105 ARG A O 1
ATOM 875 N N . MET A 1 106 ? -13.445 -1.691 7.496 1 96.06 106 MET A N 1
ATOM 876 C CA . MET A 1 106 ? -14.82 -1.202 7.402 1 96.06 106 MET A CA 1
ATOM 877 C C . MET A 1 106 ? -15.016 -0.368 6.141 1 96.06 106 MET A C 1
ATOM 879 O O . MET A 1 106 ? -15.867 0.522 6.105 1 96.06 106 MET A O 1
ATOM 883 N N . ARG A 1 107 ? -14.234 -0.604 5.156 1 93.12 107 ARG A N 1
ATOM 884 C CA . ARG A 1 107 ? -14.195 0.283 3.998 1 93.12 107 ARG A CA 1
ATOM 885 C C . ARG A 1 107 ? -15.539 0.309 3.283 1 93.12 107 ARG A C 1
ATOM 887 O O . ARG A 1 107 ? -15.898 1.308 2.654 1 93.12 107 ARG A O 1
ATOM 894 N N . LYS A 1 108 ? -16.359 -0.693 3.383 1 92 108 LYS A N 1
ATOM 895 C CA . LYS A 1 108 ? -17.656 -0.749 2.717 1 92 108 LYS A CA 1
ATOM 896 C C . LYS A 1 108 ? -18.672 0.16 3.406 1 92 108 LYS A C 1
ATOM 898 O O . LYS A 1 108 ? -19.734 0.436 2.857 1 92 108 LYS A O 1
ATOM 903 N N . LEU A 1 109 ? -18.359 0.63 4.625 1 96.94 109 LEU A N 1
ATOM 904 C CA . LEU A 1 109 ? -19.266 1.445 5.422 1 96.94 109 LEU A CA 1
ATOM 905 C C . LEU A 1 109 ? -18.859 2.912 5.387 1 96.94 109 LEU A C 1
ATOM 907 O O . LEU A 1 109 ? -19.516 3.762 5.996 1 96.94 109 LEU A O 1
ATOM 911 N N . GLN A 1 110 ? -17.797 3.207 4.719 1 97.06 110 GLN A N 1
ATOM 912 C CA . GLN A 1 110 ? -17.344 4.594 4.703 1 97.06 110 GLN A CA 1
ATOM 913 C C . GLN A 1 110 ? -18.266 5.465 3.854 1 97.06 110 GLN A C 1
ATOM 915 O O . GLN A 1 110 ? -19.062 4.945 3.062 1 97.06 110 GLN A O 1
ATOM 920 N N . ARG A 1 111 ? -18.172 6.805 4.059 1 97.75 111 ARG A N 1
ATOM 921 C CA . ARG A 1 111 ? -18.969 7.734 3.254 1 97.75 111 ARG A CA 1
ATOM 922 C C . ARG A 1 111 ? -18.766 7.477 1.764 1 97.75 111 ARG A C 1
ATOM 924 O O . ARG A 1 111 ? -17.656 7.137 1.331 1 97.75 111 ARG A O 1
ATOM 931 N N . SER A 1 112 ? -19.766 7.648 0.981 1 95.69 112 SER A N 1
ATOM 932 C CA . SER A 1 112 ? -19.797 7.211 -0.41 1 95.69 112 SER A CA 1
ATOM 933 C C . SER A 1 112 ? -18.984 8.141 -1.302 1 95.69 112 SER A C 1
ATOM 935 O O . SER A 1 112 ? -18.547 7.742 -2.385 1 95.69 112 SER A O 1
ATOM 937 N N . ASP A 1 113 ? -18.781 9.406 -0.913 1 96.75 113 ASP A N 1
ATOM 938 C CA . ASP A 1 113 ? -18.078 10.375 -1.753 1 96.75 113 ASP A CA 1
ATOM 939 C C . ASP A 1 113 ? -16.609 10.484 -1.344 1 96.75 113 ASP A C 1
ATOM 941 O O . ASP A 1 113 ? -15.953 11.477 -1.66 1 96.75 113 ASP A O 1
ATOM 945 N N . TRP A 1 114 ? -16.094 9.539 -0.628 1 97.44 114 TRP A N 1
ATOM 946 C CA . TRP A 1 114 ? -14.766 9.602 -0.023 1 97.44 114 TRP A CA 1
ATOM 947 C C . TRP A 1 114 ? -13.711 9.945 -1.065 1 97.44 114 TRP A C 1
ATOM 949 O O . TRP A 1 114 ? -12.859 10.805 -0.835 1 97.44 114 TRP A O 1
ATOM 959 N N . PHE A 1 115 ? -13.812 9.344 -2.236 1 94.38 115 PHE A N 1
ATOM 960 C CA . PHE A 1 115 ? -12.742 9.5 -3.217 1 94.38 115 PHE A CA 1
ATOM 961 C C . PHE A 1 115 ? -12.891 10.82 -3.969 1 94.38 115 PHE A C 1
ATOM 963 O O . PHE A 1 115 ? -11.977 11.234 -4.691 1 94.38 115 PHE A O 1
ATOM 970 N N . ASP A 1 116 ? -13.961 11.477 -3.668 1 94.56 116 ASP A N 1
ATOM 971 C CA . ASP A 1 116 ? -14.141 12.828 -4.188 1 94.56 116 ASP A CA 1
ATOM 972 C C . ASP A 1 116 ? -13.562 13.867 -3.227 1 94.56 116 ASP A C 1
ATOM 974 O O . ASP A 1 116 ? -13.172 14.953 -3.646 1 94.56 116 ASP A O 1
ATOM 978 N N . VAL A 1 117 ? -13.461 13.469 -1.937 1 98 117 VAL A N 1
ATOM 979 C CA . VAL A 1 117 ? -13.203 14.523 -0.966 1 98 117 VAL A CA 1
ATOM 980 C C . VAL A 1 117 ? -11.906 14.234 -0.215 1 98 117 VAL A C 1
ATOM 982 O O . VAL A 1 117 ? -11.422 15.078 0.544 1 98 117 VAL A O 1
ATOM 985 N N . ASN A 1 118 ? -11.328 13.078 -0.349 1 97.88 118 ASN A N 1
ATOM 986 C CA . ASN A 1 118 ? -10.227 12.656 0.512 1 97.88 118 ASN A CA 1
ATOM 987 C C . ASN A 1 118 ? -9.039 13.609 0.409 1 97.88 118 ASN A C 1
ATOM 989 O O . ASN A 1 118 ? -8.359 13.875 1.405 1 97.88 118 ASN A O 1
ATOM 993 N N . ILE A 1 119 ? -8.805 14.234 -0.729 1 98.19 119 ILE A N 1
ATOM 994 C CA . ILE A 1 119 ? -7.695 15.172 -0.868 1 98.19 119 ILE A CA 1
ATOM 995 C C . ILE A 1 119 ? -7.98 16.422 -0.049 1 98.19 119 ILE A C 1
ATOM 997 O O . ILE A 1 119 ? -7.125 16.875 0.718 1 98.19 119 ILE A O 1
ATOM 1001 N N . SER A 1 120 ? -9.18 16.938 -0.154 1 98.56 120 SER A N 1
ATOM 1002 C CA . SER A 1 120 ? -9.555 18.125 0.624 1 98.56 120 SER A CA 1
ATOM 1003 C C . SER A 1 120 ? -9.555 17.812 2.119 1 98.56 120 SER A C 1
ATOM 1005 O O . SER A 1 120 ? -9.18 18.656 2.93 1 98.56 120 SER A O 1
ATOM 1007 N N . VAL A 1 121 ? -9.992 16.625 2.473 1 98.69 121 VAL A N 1
ATOM 1008 C CA . VAL A 1 121 ? -9.969 16.219 3.873 1 98.69 121 VAL A CA 1
ATOM 1009 C C . VAL A 1 121 ? -8.523 16.156 4.367 1 98.69 121 VAL A C 1
ATOM 1011 O O . VAL A 1 121 ? -8.227 16.625 5.473 1 98.69 121 VAL A O 1
ATOM 1014 N N . MET A 1 122 ? -7.629 15.664 3.543 1 98.81 122 MET A N 1
ATOM 1015 C CA . MET A 1 122 ? -6.219 15.617 3.92 1 98.81 122 MET A CA 1
ATOM 1016 C C . MET A 1 122 ? -5.664 17.016 4.141 1 98.81 122 MET A C 1
ATOM 1018 O O . MET A 1 122 ? -4.93 17.25 5.102 1 98.81 122 MET A O 1
ATOM 1022 N N . ASP A 1 123 ? -6.066 17.938 3.283 1 98.88 123 ASP A N 1
ATOM 1023 C CA . ASP A 1 123 ? -5.645 19.328 3.471 1 98.88 123 ASP A CA 1
ATOM 1024 C C . ASP A 1 123 ? -6.066 19.844 4.844 1 98.88 123 ASP A C 1
ATOM 1026 O O . ASP A 1 123 ? -5.273 20.469 5.547 1 98.88 123 ASP A O 1
ATOM 1030 N N . GLN A 1 124 ? -7.266 19.547 5.211 1 98.69 124 GLN A N 1
ATOM 1031 C CA . GLN A 1 124 ? -7.801 20 6.492 1 98.69 124 GLN A CA 1
ATOM 1032 C C . GLN A 1 124 ? -7.07 19.344 7.656 1 98.69 124 GLN A C 1
ATOM 1034 O O . GLN A 1 124 ? -6.727 20 8.641 1 98.69 124 GLN A O 1
ATOM 1039 N N . VAL A 1 125 ? -6.832 18.125 7.535 1 98.88 125 VAL A N 1
ATOM 1040 C CA . VAL A 1 125 ? -6.18 17.359 8.594 1 98.88 125 VAL A CA 1
ATOM 1041 C C . VAL A 1 125 ? -4.754 17.859 8.797 1 98.88 125 VAL A C 1
ATOM 1043 O O . VAL A 1 125 ? -4.324 18.094 9.93 1 98.88 125 VAL A O 1
ATOM 1046 N N . LEU A 1 126 ? -4.082 18.062 7.711 1 98.88 126 LEU A N 1
ATOM 1047 C CA . LEU A 1 126 ? -2.711 18.562 7.793 1 98.88 126 LEU A CA 1
ATOM 1048 C C . LEU A 1 126 ? -2.678 19.969 8.367 1 98.88 126 LEU A C 1
ATOM 1050 O O . LEU A 1 126 ? -1.792 20.312 9.156 1 98.88 126 LEU A O 1
ATOM 1054 N N . GLU A 1 127 ? -3.578 20.766 7.941 1 98.75 127 GLU A N 1
ATOM 1055 C CA . GLU A 1 127 ? -3.629 22.109 8.5 1 98.75 127 GLU A CA 1
ATOM 1056 C C . GLU A 1 127 ? -3.801 22.078 10.016 1 98.75 127 GLU A C 1
ATOM 1058 O O . GLU A 1 127 ? -3.115 22.797 10.742 1 98.75 127 GLU A O 1
ATOM 1063 N N . ALA A 1 128 ? -4.691 21.266 10.5 1 98.81 128 ALA A N 1
ATOM 1064 C CA . ALA A 1 128 ? -4.898 21.109 11.945 1 98.81 128 ALA A CA 1
ATOM 1065 C C . ALA A 1 128 ? -3.633 20.625 12.633 1 98.81 128 ALA A C 1
ATOM 1067 O O . ALA A 1 128 ? -3.219 21.172 13.656 1 98.81 128 ALA A O 1
ATOM 1068 N N . LYS A 1 129 ? -3 19.641 12.102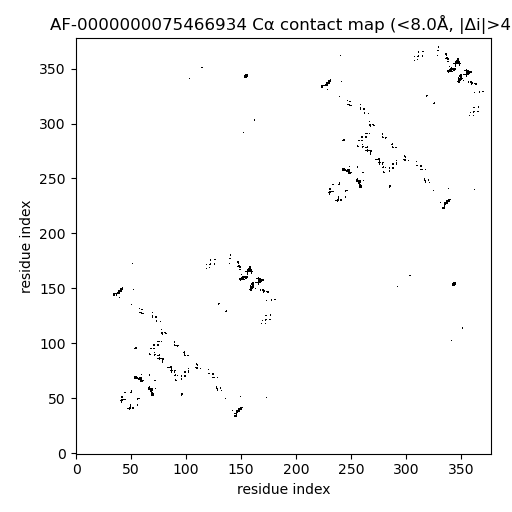 1 98.81 129 LYS A N 1
ATOM 1069 C CA . LYS A 1 129 ? -1.788 19.062 12.672 1 98.81 129 LYS A CA 1
ATOM 1070 C C . LYS A 1 129 ? -0.682 20.109 12.797 1 98.81 129 LYS A C 1
ATOM 1072 O O . LYS A 1 129 ? -0.09 20.266 13.867 1 98.81 129 LYS A O 1
ATOM 1077 N N . PHE A 1 130 ? -0.469 20.844 11.734 1 98.81 130 PHE A N 1
ATOM 1078 C CA . PHE A 1 130 ? 0.689 21.719 11.68 1 98.81 130 PHE A CA 1
ATOM 1079 C C . PHE A 1 130 ? 0.405 23.031 12.398 1 98.81 130 PHE A C 1
ATOM 1081 O O . PHE A 1 130 ? 1.315 23.656 12.945 1 98.81 130 PHE A O 1
ATOM 1088 N N . THR A 1 131 ? -0.833 23.453 12.391 1 98.19 131 THR A N 1
ATOM 1089 C CA . THR A 1 131 ? -1.188 24.656 13.125 1 98.19 131 THR A CA 1
ATOM 1090 C C . THR A 1 131 ? -1.118 24.422 14.625 1 98.19 131 THR A C 1
ATOM 1092 O O . THR A 1 131 ? -0.739 25.328 15.383 1 98.19 131 THR A O 1
ATOM 1095 N N . GLN A 1 132 ? -1.48 23.234 15.07 1 98.31 132 GLN A N 1
ATOM 1096 C CA . GLN A 1 132 ? -1.513 22.922 16.5 1 98.31 132 GLN A CA 1
ATOM 1097 C C . GLN A 1 132 ? -0.139 22.484 17 1 98.31 132 GLN A C 1
ATOM 1099 O O . GLN A 1 132 ? 0.037 22.203 18.188 1 98.31 132 GLN A O 1
ATOM 1104 N N . ASN A 1 133 ? 0.853 22.422 16.094 1 97 133 ASN A N 1
ATOM 1105 C CA . ASN A 1 133 ? 2.229 22.062 16.422 1 97 133 ASN A CA 1
ATOM 1106 C C . ASN A 1 133 ? 3.225 23.031 15.789 1 97 133 ASN A C 1
ATOM 1108 O O . ASN A 1 133 ? 3.641 22.828 14.641 1 97 133 ASN A O 1
ATOM 1112 N N . ALA A 1 134 ? 3.727 23.938 16.594 1 96.25 134 ALA A N 1
ATOM 1113 C CA . ALA A 1 134 ? 4.508 25.062 16.078 1 96.25 134 ALA A CA 1
ATOM 1114 C C . ALA A 1 134 ? 5.82 24.578 15.469 1 96.25 134 ALA A C 1
ATOM 1116 O O . ALA A 1 134 ? 6.281 25.125 14.453 1 96.25 134 ALA A O 1
ATOM 1117 N N . GLN A 1 135 ? 6.379 23.625 16.094 1 96.94 135 GLN A N 1
ATOM 1118 C CA . GLN A 1 135 ? 7.648 23.109 15.586 1 96.94 135 GLN A CA 1
ATOM 1119 C C . GLN A 1 135 ? 7.469 22.453 14.219 1 96.94 135 GLN A C 1
ATOM 1121 O O . GLN A 1 135 ? 8.359 22.531 13.367 1 96.94 135 GLN A O 1
ATOM 1126 N N . LEU A 1 136 ? 6.348 21.859 13.977 1 98.12 136 LEU A N 1
ATOM 1127 C CA . LEU A 1 136 ? 6.059 21.234 12.688 1 98.12 136 LEU A CA 1
ATOM 1128 C C . LEU A 1 136 ? 5.852 22.297 11.609 1 98.12 136 LEU A C 1
ATOM 1130 O O . LEU A 1 136 ? 6.316 22.141 10.477 1 98.12 136 LEU A O 1
ATOM 1134 N N . LYS A 1 137 ? 5.113 23.297 11.969 1 98.06 137 LYS A N 1
ATOM 1135 C CA . LYS A 1 137 ? 4.902 24.391 11.039 1 98.06 137 LYS A CA 1
ATOM 1136 C C . LYS A 1 137 ? 6.23 25 10.594 1 98.06 137 LYS A C 1
ATOM 1138 O O . LYS A 1 137 ? 6.453 25.219 9.398 1 98.06 137 LYS A O 1
ATOM 1143 N N . LYS A 1 138 ? 7.086 25.25 11.562 1 97.81 138 LYS A N 1
ATOM 1144 C CA . LYS A 1 138 ? 8.406 25.797 11.25 1 97.81 138 LYS A CA 1
ATOM 1145 C C . LYS A 1 138 ? 9.195 24.844 10.352 1 97.81 138 LYS A C 1
ATOM 1147 O O . LYS A 1 138 ? 9.836 25.281 9.398 1 97.81 138 LYS A O 1
ATOM 1152 N N . LEU A 1 139 ? 9.141 23.594 10.68 1 98.31 139 LEU A N 1
ATOM 1153 C CA . LEU A 1 139 ? 9.844 22.594 9.891 1 98.31 139 LEU A CA 1
ATOM 1154 C C . LEU A 1 139 ? 9.375 22.609 8.438 1 98.31 139 LEU A C 1
ATOM 1156 O O . LEU A 1 139 ? 10.195 22.547 7.516 1 98.31 139 LEU A O 1
ATOM 1160 N N . LEU A 1 140 ? 8.109 22.719 8.227 1 98.44 140 LEU A N 1
ATOM 1161 C CA . LEU A 1 140 ? 7.539 22.766 6.887 1 98.44 140 LEU A CA 1
ATOM 1162 C C . LEU A 1 140 ? 7.992 24.016 6.137 1 98.44 140 LEU A C 1
ATOM 1164 O O . LEU A 1 140 ? 8.398 23.922 4.977 1 98.44 140 LEU A O 1
ATOM 1168 N N . LEU A 1 141 ? 7.973 25.125 6.824 1 97.88 141 LEU A N 1
ATOM 1169 C CA . LEU A 1 141 ? 8.375 26.375 6.203 1 97.88 141 LEU A CA 1
ATOM 1170 C C . LEU A 1 141 ? 9.859 26.359 5.852 1 97.88 141 LEU A C 1
ATOM 1172 O O . LEU A 1 141 ? 10.266 26.922 4.828 1 97.88 141 LEU A O 1
ATOM 1176 N N . ASP A 1 142 ? 10.602 25.656 6.633 1 97.19 142 ASP A N 1
ATOM 1177 C CA . ASP A 1 142 ? 12.047 25.609 6.449 1 97.19 142 ASP A CA 1
ATOM 1178 C C . ASP A 1 142 ? 12.414 24.75 5.246 1 97.19 142 ASP A C 1
ATOM 1180 O O . ASP A 1 142 ? 13.57 24.719 4.824 1 97.19 142 ASP A O 1
ATOM 1184 N N . THR A 1 143 ? 11.453 24.078 4.66 1 97.5 143 THR A N 1
ATOM 1185 C CA . THR A 1 143 ? 11.758 23.25 3.496 1 97.5 143 THR A CA 1
ATOM 1186 C C . THR A 1 143 ? 11.953 24.125 2.256 1 97.5 143 THR A C 1
ATOM 1188 O O . THR A 1 143 ? 12.359 23.625 1.202 1 97.5 143 THR A O 1
ATOM 1191 N N . GLY A 1 144 ? 11.688 25.391 2.389 1 95.69 144 GLY A N 1
ATOM 1192 C CA . GLY A 1 144 ? 11.891 26.328 1.29 1 95.69 144 GLY A CA 1
ATOM 1193 C C . GLY A 1 144 ? 10.938 26.094 0.132 1 95.69 144 GLY A C 1
ATOM 1194 O O . GLY A 1 144 ? 9.719 26.062 0.321 1 95.69 144 GLY A O 1
ATOM 1195 N N . GLU A 1 145 ? 11.531 25.922 -1.034 1 95.5 145 GLU A N 1
ATOM 1196 C CA . GLU A 1 145 ? 10.719 25.75 -2.23 1 95.5 145 GLU A CA 1
ATOM 1197 C C . GLU A 1 145 ? 10.859 24.344 -2.803 1 95.5 145 GLU A C 1
ATOM 1199 O O . GLU A 1 145 ? 10.43 24.078 -3.928 1 95.5 145 GLU A O 1
ATOM 1204 N N . ARG A 1 146 ? 11.391 23.484 -2.035 1 96.88 146 ARG A N 1
ATOM 1205 C CA . ARG A 1 146 ? 11.656 22.125 -2.494 1 96.88 146 ARG A CA 1
ATOM 1206 C C . ARG A 1 146 ? 10.352 21.359 -2.703 1 96.88 146 ARG A C 1
ATOM 1208 O O . ARG A 1 146 ? 9.383 21.547 -1.97 1 96.88 146 ARG A O 1
ATOM 1215 N N . ASP A 1 147 ? 10.383 20.484 -3.709 1 97.31 147 ASP A N 1
ATOM 1216 C CA . ASP A 1 147 ? 9.32 19.484 -3.773 1 97.31 147 ASP A CA 1
ATOM 1217 C C . ASP A 1 147 ? 9.359 18.562 -2.557 1 97.31 147 ASP A C 1
ATOM 1219 O O . ASP A 1 147 ? 10.422 18.312 -1.993 1 97.31 147 ASP A O 1
ATOM 1223 N N . ILE A 1 148 ? 8.234 18.188 -2.148 1 98.44 148 ILE A N 1
ATOM 1224 C CA . ILE A 1 148 ? 8.086 17.266 -1.021 1 98.44 148 ILE A CA 1
ATOM 1225 C C . ILE A 1 148 ? 7.438 15.969 -1.493 1 98.44 148 ILE A C 1
ATOM 1227 O O . ILE A 1 148 ? 6.348 15.984 -2.068 1 98.44 148 ILE A O 1
ATOM 1231 N N . ILE A 1 149 ? 8.156 14.883 -1.3 1 98.44 149 ILE A N 1
ATOM 1232 C CA . ILE A 1 149 ? 7.691 13.617 -1.856 1 98.44 149 ILE A CA 1
ATOM 1233 C C . ILE A 1 149 ? 7.633 12.562 -0.754 1 98.44 149 ILE A C 1
ATOM 1235 O O . ILE A 1 149 ? 8.617 12.336 -0.045 1 98.44 149 ILE A O 1
ATOM 1239 N N . GLU A 1 150 ? 6.469 11.984 -0.591 1 98.06 150 GLU A N 1
ATOM 1240 C CA . GLU A 1 150 ? 6.406 10.797 0.248 1 98.06 150 GLU A CA 1
ATOM 1241 C C . GLU A 1 150 ? 6.996 9.586 -0.47 1 98.06 150 GLU A C 1
ATOM 1243 O O . GLU A 1 150 ? 6.398 9.07 -1.419 1 98.06 150 GLU A O 1
ATOM 1248 N N . ASP A 1 151 ? 8.062 9.109 -0.029 1 95.88 151 ASP A N 1
ATOM 1249 C CA . ASP A 1 151 ? 8.797 8.039 -0.685 1 95.88 151 ASP A CA 1
ATOM 1250 C C . ASP A 1 151 ? 8.266 6.668 -0.26 1 95.88 151 ASP A C 1
ATOM 1252 O O . ASP A 1 151 ? 9.039 5.809 0.183 1 95.88 151 ASP A O 1
ATOM 1256 N N . SER A 1 152 ? 6.965 6.461 -0.474 1 92.06 152 SER A N 1
ATOM 1257 C CA . SER A 1 152 ? 6.316 5.211 -0.106 1 92.06 152 SER A CA 1
ATOM 1258 C C . SER A 1 152 ? 6.727 4.078 -1.043 1 92.06 152 SER A C 1
ATOM 1260 O O . SER A 1 152 ? 6.691 4.234 -2.266 1 92.06 152 SER A O 1
ATOM 1262 N N . PRO A 1 153 ? 6.93 2.924 -0.51 1 88.81 153 PRO A N 1
ATOM 1263 C CA . PRO A 1 153 ? 7.297 1.798 -1.372 1 88.81 153 PRO A CA 1
ATOM 1264 C C . PRO A 1 153 ? 6.086 1.145 -2.037 1 88.81 153 PRO A C 1
ATOM 1266 O O . PRO A 1 153 ? 6.246 0.295 -2.918 1 88.81 153 PRO A O 1
ATOM 1269 N N . VAL A 1 154 ? 4.945 1.504 -1.592 1 85.5 154 VAL A N 1
ATOM 1270 C CA . VAL A 1 154 ? 3.783 0.756 -2.062 1 85.5 154 VAL A CA 1
ATOM 1271 C C . VAL A 1 154 ? 2.719 1.723 -2.58 1 85.5 154 VAL A C 1
ATOM 1273 O O . VAL A 1 154 ? 2.172 1.529 -3.666 1 85.5 154 VAL A O 1
ATOM 1276 N N . ASP A 1 155 ? 2.465 2.781 -1.822 1 90.12 155 ASP A N 1
ATOM 1277 C CA . ASP A 1 155 ? 1.342 3.678 -2.074 1 90.12 155 ASP A CA 1
ATOM 1278 C C . ASP A 1 155 ? 1.649 4.637 -3.223 1 90.12 155 ASP A C 1
ATOM 1280 O O . ASP A 1 155 ? 2.502 5.516 -3.092 1 90.12 155 ASP A O 1
ATOM 1284 N N . SER A 1 156 ? 0.917 4.492 -4.336 1 91.56 156 SER A N 1
ATOM 1285 C CA . SER A 1 156 ? 1.174 5.328 -5.504 1 91.56 156 SER A CA 1
ATOM 1286 C C . SER A 1 156 ? 0.163 6.465 -5.602 1 91.56 156 SER A C 1
ATOM 1288 O O . SER A 1 156 ? 0.153 7.211 -6.582 1 91.56 156 SER A O 1
ATOM 1290 N N . PHE A 1 157 ? -0.722 6.59 -4.629 1 93.81 157 PHE A N 1
ATOM 1291 C CA . PHE A 1 157 ? -1.667 7.699 -4.609 1 93.81 157 PHE A CA 1
ATOM 1292 C C . PHE A 1 157 ? -1.182 8.805 -3.684 1 93.81 157 PHE A C 1
ATOM 1294 O O . PHE A 1 157 ? -0.919 9.93 -4.129 1 93.81 157 PHE A O 1
ATOM 1301 N N . TRP A 1 158 ? -1.022 8.438 -2.389 1 96.38 158 TRP A N 1
ATOM 1302 C CA . TRP A 1 158 ? -0.549 9.43 -1.433 1 96.38 158 TRP A CA 1
ATOM 1303 C C . TRP A 1 158 ? 0.957 9.641 -1.561 1 96.38 158 TRP A C 1
ATOM 1305 O O . TRP A 1 158 ? 1.46 10.742 -1.34 1 96.38 158 TRP A O 1
ATOM 1315 N N . GLY A 1 159 ? 1.661 8.516 -1.866 1 96.25 159 GLY A N 1
ATOM 1316 C CA . GLY A 1 159 ? 3.098 8.547 -2.086 1 96.25 159 GLY A CA 1
ATOM 1317 C C . GLY A 1 159 ? 3.48 8.391 -3.545 1 96.25 159 GLY A C 1
ATOM 1318 O O . GLY A 1 159 ? 2.623 8.453 -4.43 1 96.25 159 GLY A O 1
ATOM 1319 N N . CYS A 1 160 ? 4.855 8.211 -3.752 1 94.94 160 CYS A N 1
ATOM 1320 C CA . CYS A 1 160 ? 5.348 8.078 -5.121 1 94.94 160 CYS A CA 1
ATOM 1321 C C . CYS A 1 160 ? 5.371 6.613 -5.551 1 94.94 160 CYS A C 1
ATOM 1323 O O . CYS A 1 160 ? 5.59 6.312 -6.727 1 94.94 160 CYS A O 1
ATOM 1325 N N . GLY A 1 161 ? 5.168 5.723 -4.625 1 92.19 161 GLY A N 1
ATOM 1326 C CA . GLY A 1 161 ? 5.125 4.312 -4.977 1 92.19 161 GLY A CA 1
ATOM 1327 C C . GLY A 1 161 ? 6.496 3.729 -5.262 1 92.19 161 GLY A C 1
ATOM 1328 O O . GLY A 1 161 ? 7.508 4.43 -5.172 1 92.19 161 GLY A O 1
ATOM 1329 N N . ALA A 1 162 ? 6.453 2.43 -5.602 1 87.56 162 ALA A N 1
ATOM 1330 C CA . ALA A 1 162 ? 7.691 1.668 -5.746 1 87.56 162 ALA A CA 1
ATOM 1331 C C . ALA A 1 162 ? 8.5 2.16 -6.941 1 87.56 162 ALA A C 1
ATOM 1333 O O . ALA A 1 162 ? 9.734 2.164 -6.906 1 87.56 162 ALA A O 1
ATOM 1334 N N . ASP A 1 163 ? 7.816 2.615 -7.984 1 89 163 ASP A N 1
ATOM 1335 C CA . ASP A 1 163 ? 8.539 3 -9.195 1 89 163 ASP A CA 1
ATOM 1336 C C . ASP A 1 163 ? 8.734 4.512 -9.258 1 89 163 ASP A C 1
ATOM 1338 O O . ASP A 1 163 ? 9.242 5.035 -10.25 1 89 163 ASP A O 1
ATOM 1342 N N . GLY A 1 164 ? 8.211 5.207 -8.273 1 91.69 164 GLY A N 1
ATOM 1343 C CA . GLY A 1 164 ? 8.414 6.648 -8.195 1 91.69 164 GLY A CA 1
ATOM 1344 C C . GLY A 1 164 ? 7.461 7.434 -9.078 1 91.69 164 GLY A C 1
ATOM 1345 O O . GLY A 1 164 ? 7.602 8.648 -9.219 1 91.69 164 GLY A O 1
ATOM 1346 N N . GLN A 1 165 ? 6.543 6.797 -9.625 1 90.75 165 GLN A N 1
ATOM 1347 C CA . GLN A 1 165 ? 5.68 7.465 -10.594 1 90.75 165 GLN A CA 1
ATOM 1348 C C . GLN A 1 165 ? 4.297 7.738 -10 1 90.75 165 GLN A C 1
ATOM 1350 O O . GLN A 1 165 ? 3.367 8.094 -10.727 1 90.75 165 GLN A O 1
ATOM 1355 N N . GLY A 1 166 ? 4.188 7.57 -8.734 1 93.62 166 GLY A N 1
ATOM 1356 C CA . GLY A 1 166 ? 2.91 7.781 -8.07 1 93.62 166 GLY A CA 1
ATOM 1357 C C . GLY A 1 166 ? 2.48 9.234 -8.047 1 93.62 166 GLY A C 1
ATOM 1358 O O . GLY A 1 166 ? 3.264 10.125 -8.391 1 93.62 166 GLY A O 1
ATOM 1359 N N . ARG A 1 167 ? 1.273 9.531 -7.566 1 94.12 167 ARG A N 1
ATOM 1360 C CA . ARG A 1 167 ? 0.646 10.844 -7.621 1 94.12 167 ARG A CA 1
ATOM 1361 C C . ARG A 1 167 ? 1.204 11.766 -6.543 1 94.12 167 ARG A C 1
ATOM 1363 O O . ARG A 1 167 ? 1.147 12.992 -6.672 1 94.12 167 ARG A O 1
ATOM 1370 N N . ASN A 1 168 ? 1.657 11.156 -5.441 1 97.5 168 ASN A N 1
ATOM 1371 C CA . ASN A 1 168 ? 2.256 11.922 -4.352 1 97.5 168 ASN A CA 1
ATOM 1372 C C . ASN A 1 168 ? 1.296 12.977 -3.814 1 97.5 168 ASN A C 1
ATOM 1374 O O . ASN A 1 168 ? 1.691 14.125 -3.59 1 97.5 168 ASN A O 1
ATOM 1378 N N . GLU A 1 169 ? 0.077 12.594 -3.564 1 97.81 169 GLU A N 1
ATOM 1379 C CA . GLU A 1 169 ? -0.924 13.57 -3.139 1 97.81 169 GLU A CA 1
ATOM 1380 C C . GLU A 1 169 ? -0.636 14.078 -1.73 1 97.81 169 GLU A C 1
ATOM 1382 O O . GLU A 1 169 ? -0.987 15.211 -1.39 1 97.81 169 GLU A O 1
ATOM 1387 N N . LEU A 1 170 ? 0.045 13.289 -0.91 1 98.56 170 LEU A N 1
ATOM 1388 C CA . LEU A 1 170 ? 0.393 13.781 0.418 1 98.56 170 LEU A CA 1
ATOM 1389 C C . LEU A 1 170 ? 1.457 14.875 0.332 1 98.56 170 LEU A C 1
ATOM 1391 O O . LEU A 1 170 ? 1.346 15.906 0.991 1 98.56 170 LEU A O 1
ATOM 1395 N N . GLY A 1 171 ? 2.531 14.617 -0.467 1 98.75 171 GLY A N 1
ATOM 1396 C CA . GLY A 1 171 ? 3.533 15.648 -0.692 1 98.75 171 GLY A CA 1
ATOM 1397 C C . GLY A 1 171 ? 2.951 16.938 -1.249 1 98.75 171 GLY A C 1
ATOM 1398 O O . GLY A 1 171 ? 3.295 18.016 -0.791 1 98.75 171 GLY A O 1
ATOM 1399 N N . LYS A 1 172 ? 2.094 16.797 -2.189 1 98.75 172 LYS A N 1
ATOM 1400 C CA . LYS A 1 172 ? 1.438 17.969 -2.777 1 98.75 172 LYS A CA 1
ATOM 1401 C C . LYS A 1 172 ? 0.607 18.719 -1.739 1 98.75 172 LYS A C 1
ATOM 1403 O O . LYS A 1 172 ? 0.554 19.938 -1.748 1 98.75 172 LYS A O 1
ATOM 1408 N N . ALA A 1 173 ? -0.045 17.984 -0.898 1 98.81 173 ALA A N 1
ATOM 1409 C CA . ALA A 1 173 ? -0.826 18.609 0.167 1 98.81 173 ALA A CA 1
ATOM 1410 C C . ALA A 1 173 ? 0.068 19.422 1.095 1 98.81 173 ALA A C 1
ATOM 1412 O O . ALA A 1 173 ? -0.306 20.516 1.521 1 98.81 173 ALA A O 1
ATOM 1413 N N . LEU A 1 174 ? 1.2 18.922 1.434 1 98.88 174 LEU A N 1
ATOM 1414 C CA . LEU A 1 174 ? 2.141 19.641 2.285 1 98.88 174 LEU A CA 1
ATOM 1415 C C . LEU A 1 174 ? 2.619 20.922 1.605 1 98.88 174 LEU A C 1
ATOM 1417 O O . LEU A 1 174 ? 2.768 21.953 2.258 1 98.88 174 LEU A O 1
ATOM 1421 N N . VAL A 1 175 ? 2.846 20.812 0.309 1 98.75 175 VAL A N 1
ATOM 1422 C CA . VAL A 1 175 ? 3.268 21.984 -0.446 1 98.75 175 VAL A CA 1
ATOM 1423 C C . VAL A 1 175 ? 2.154 23.031 -0.439 1 98.75 175 VAL A C 1
ATOM 1425 O O . VAL A 1 175 ? 2.414 24.219 -0.255 1 98.75 175 VAL A O 1
ATOM 1428 N N . ARG A 1 176 ? 0.928 22.594 -0.662 1 98.69 176 ARG A N 1
ATOM 1429 C CA . ARG A 1 176 ? -0.2 23.516 -0.586 1 98.69 176 ARG A CA 1
ATOM 1430 C C . ARG A 1 176 ? -0.266 24.203 0.78 1 98.69 176 ARG A C 1
ATOM 1432 O O . ARG A 1 176 ? -0.487 25.406 0.872 1 98.69 176 ARG A O 1
ATOM 1439 N N . LEU A 1 177 ? -0.06 23.469 1.818 1 98.75 177 LEU A N 1
ATOM 1440 C CA . LEU A 1 177 ? -0.111 24 3.176 1 98.75 177 LEU A CA 1
ATOM 1441 C C . LEU A 1 177 ? 1.013 25 3.41 1 98.75 177 LEU A C 1
ATOM 1443 O O . LEU A 1 177 ? 0.794 26.062 4.012 1 98.75 177 LEU A O 1
ATOM 1447 N N . ARG A 1 178 ? 2.162 24.641 2.965 1 98.5 178 ARG A N 1
ATOM 1448 C CA . ARG A 1 178 ? 3.307 25.531 3.066 1 98.5 178 ARG A CA 1
ATOM 1449 C C . ARG A 1 178 ? 3.004 26.891 2.43 1 98.5 178 ARG A C 1
ATOM 1451 O O . ARG A 1 178 ? 3.295 27.938 3.012 1 98.5 178 ARG A O 1
ATOM 1458 N N . LYS A 1 179 ? 2.459 26.812 1.277 1 98.06 179 LYS A N 1
ATOM 1459 C CA . LYS A 1 179 ? 2.092 28.031 0.581 1 98.06 179 LYS A CA 1
ATOM 1460 C C . LYS A 1 179 ? 1.075 28.844 1.386 1 98.06 179 LYS A C 1
ATOM 1462 O O . LYS A 1 179 ? 1.173 30.062 1.47 1 98.06 179 LYS A O 1
ATOM 1467 N N . LYS A 1 180 ? 0.153 28.172 1.894 1 97.88 180 LYS A N 1
ATOM 1468 C CA . LYS A 1 180 ? -0.862 28.812 2.719 1 97.88 180 LYS A CA 1
ATOM 1469 C C . LYS A 1 180 ? -0.229 29.531 3.91 1 97.88 180 LYS A C 1
ATOM 1471 O O . LYS A 1 180 ? -0.567 30.688 4.203 1 97.88 180 LYS A O 1
ATOM 1476 N N . PHE A 1 181 ? 0.685 28.875 4.598 1 97.62 181 PHE A N 1
ATOM 1477 C CA . PHE A 1 181 ? 1.357 29.453 5.758 1 97.62 181 PHE A CA 1
ATOM 1478 C C . PHE A 1 181 ? 2.17 30.672 5.359 1 97.62 181 PHE A C 1
ATOM 1480 O O . PHE A 1 181 ? 2.223 31.656 6.102 1 97.62 181 PHE A O 1
ATOM 1487 N N . ARG A 1 182 ? 2.756 30.625 4.234 1 96.5 182 ARG A N 1
ATOM 1488 C CA . ARG A 1 182 ? 3.553 31.75 3.76 1 96.5 182 ARG A CA 1
ATOM 1489 C C . ARG A 1 182 ? 2.672 32.938 3.457 1 96.5 182 ARG A C 1
ATOM 1491 O O . ARG A 1 182 ? 3.053 34.094 3.736 1 96.5 182 ARG A O 1
ATOM 1498 N N . ARG A 1 183 ? 1.623 32.688 2.879 1 94.69 183 ARG A N 1
ATOM 1499 C CA . ARG A 1 183 ? 0.688 33.781 2.578 1 94.69 183 ARG A CA 1
ATOM 1500 C C . ARG A 1 183 ? 0.168 34.438 3.855 1 94.69 183 ARG A C 1
ATOM 1502 O O . ARG A 1 183 ? -0.009 35.656 3.912 1 94.69 183 ARG A O 1
ATOM 1509 N N . GLN A 1 184 ? -0.089 33.688 4.852 1 90 184 GLN A N 1
ATOM 1510 C CA . GLN A 1 184 ? -0.583 34.188 6.133 1 90 184 GLN A CA 1
ATOM 1511 C C . GLN A 1 184 ? 0.492 34.969 6.863 1 90 184 GLN A C 1
ATOM 1513 O O . GLN A 1 184 ? 0.187 35.938 7.566 1 90 184 GLN A O 1
ATOM 1518 N N . GLY A 1 185 ? 1.703 34.531 6.797 1 84.81 185 GLY A N 1
ATOM 1519 C CA . GLY A 1 185 ? 2.805 35.25 7.406 1 84.81 185 GLY A CA 1
ATOM 1520 C C . GLY A 1 185 ? 3.047 36.594 6.777 1 84.81 185 GLY A C 1
ATOM 1521 O O . GLY A 1 185 ? 3.404 37.562 7.469 1 84.81 185 GLY A O 1
ATOM 1522 N N . ARG A 1 186 ? 2.832 36.719 5.562 1 80 186 ARG A N 1
ATOM 1523 C CA . ARG A 1 186 ? 2.998 38 4.863 1 80 186 ARG A CA 1
ATOM 1524 C C . ARG A 1 186 ? 1.888 38.969 5.227 1 80 186 ARG A C 1
ATOM 1526 O O . ARG A 1 186 ? 2.113 40.188 5.289 1 80 186 ARG A O 1
ATOM 1533 N N . GLN A 1 187 ? 0.742 38.469 5.504 1 74.38 187 GLN A N 1
ATOM 1534 C CA . GLN A 1 187 ? -0.381 39.344 5.859 1 74.38 187 GLN A CA 1
ATOM 1535 C C . GLN A 1 187 ? -0.228 39.906 7.273 1 74.38 187 GLN A C 1
ATOM 1537 O O . GLN A 1 187 ? -0.711 41 7.578 1 74.38 187 GLN A O 1
ATOM 1542 N N . HIS A 1 188 ? 0.438 39.219 8.125 1 69.12 188 HIS A N 1
ATOM 1543 C CA . HIS A 1 188 ? 0.615 39.656 9.508 1 69.12 188 HIS A CA 1
ATOM 1544 C C . HIS A 1 188 ? 1.874 40.5 9.664 1 69.12 188 HIS A C 1
ATOM 1546 O O . HIS A 1 188 ? 2.174 41 10.758 1 69.12 188 HIS A O 1
ATOM 1552 N N . ARG A 1 189 ? 2.566 40.688 8.586 1 58.34 189 ARG A N 1
ATOM 1553 C CA . ARG A 1 189 ? 3.666 41.625 8.602 1 58.34 189 ARG A CA 1
ATOM 1554 C C . ARG A 1 189 ? 3.227 43 8.039 1 58.34 189 ARG A C 1
ATOM 1556 O O . ARG A 1 189 ? 2.377 43.031 7.145 1 58.34 189 ARG A O 1
ATOM 1563 N N . MET B 1 1 ? -2.139 -61.312 43.938 1 26.7 1 MET B N 1
ATOM 1564 C CA . MET B 1 1 ? -2.941 -61.656 42.75 1 26.7 1 MET B CA 1
ATOM 1565 C C . MET B 1 1 ? -3.639 -60.406 42.188 1 26.7 1 MET B C 1
ATOM 1567 O O . MET B 1 1 ? -4.703 -60.031 42.656 1 26.7 1 MET B O 1
ATOM 1571 N N . GLU B 1 2 ? -2.906 -59.281 41.781 1 32 2 GLU B N 1
ATOM 1572 C CA . GLU B 1 2 ? -3.121 -57.906 41.438 1 32 2 GLU B CA 1
ATOM 1573 C C . GLU B 1 2 ? -3.887 -57.781 40.094 1 32 2 GLU B C 1
ATOM 1575 O O . GLU B 1 2 ? -3.502 -58.375 39.094 1 32 2 GLU B O 1
ATOM 1580 N N . LEU B 1 3 ? -5.316 -57.594 40.125 1 32.84 3 LEU B N 1
ATOM 1581 C CA . LEU B 1 3 ? -6.441 -57.625 39.219 1 32.84 3 LEU B CA 1
ATOM 1582 C C . LEU B 1 3 ? -6.234 -56.625 38.094 1 32.84 3 LEU B C 1
ATOM 1584 O O . LEU B 1 3 ? -5.996 -55.438 38.344 1 32.84 3 LEU B O 1
ATOM 1588 N N . PRO B 1 4 ? -5.953 -57 36.688 1 33.78 4 PRO B N 1
ATOM 1589 C CA . PRO B 1 4 ? -5.477 -56.344 35.438 1 33.78 4 PRO B CA 1
ATOM 1590 C C . PRO B 1 4 ? -6.555 -55.5 34.781 1 33.78 4 PRO B C 1
ATOM 1592 O O . PRO B 1 4 ? -7.688 -55.938 34.594 1 33.78 4 PRO B O 1
ATOM 1595 N N . VAL B 1 5 ? -6.691 -54.094 34.969 1 34.16 5 VAL B N 1
ATOM 1596 C CA . VAL B 1 5 ? -7.559 -52.969 34.625 1 34.16 5 VAL B CA 1
ATOM 1597 C C . VAL B 1 5 ? -7.746 -52.906 33.125 1 34.16 5 VAL B C 1
ATOM 1599 O O . VAL B 1 5 ? -7.215 -52.031 32.438 1 34.16 5 VAL B O 1
ATOM 1602 N N . LEU B 1 6 ? -7.715 -54.062 32.25 1 28.27 6 LEU B N 1
ATOM 1603 C CA . LEU B 1 6 ? -7.648 -54.188 30.781 1 28.27 6 LEU B CA 1
ATOM 1604 C C . LEU B 1 6 ? -8.969 -53.75 30.156 1 28.27 6 LEU B C 1
ATOM 1606 O O . LEU B 1 6 ? -8.992 -53.344 28.984 1 28.27 6 LEU B O 1
ATOM 1610 N N . LEU B 1 7 ? -10.25 -53.875 30.688 1 25.98 7 LEU B N 1
ATOM 1611 C CA . LEU B 1 7 ? -11.367 -54.344 29.891 1 25.98 7 LEU B CA 1
ATOM 1612 C C . LEU B 1 7 ? -12.062 -53.188 29.172 1 25.98 7 LEU B C 1
ATOM 1614 O O . LEU B 1 7 ? -12.859 -53.406 28.266 1 25.98 7 LEU B O 1
ATOM 1618 N N . LEU B 1 8 ? -12.023 -51.844 29.547 1 26.28 8 LEU B N 1
ATOM 1619 C CA . LEU B 1 8 ? -13.258 -51.094 29.391 1 26.28 8 LEU B CA 1
ATOM 1620 C C . LEU B 1 8 ? -13.375 -50.531 27.969 1 26.28 8 LEU B C 1
ATOM 1622 O O . LEU B 1 8 ? -14.266 -49.719 27.688 1 26.28 8 LEU B O 1
ATOM 1626 N N . ALA B 1 9 ? -12.391 -50.656 26.906 1 27 9 ALA B N 1
ATOM 1627 C CA . ALA B 1 9 ? -12.266 -49.688 25.812 1 27 9 ALA B CA 1
ATOM 1628 C C . ALA B 1 9 ? -13.258 -50 24.703 1 27 9 ALA B C 1
ATOM 1630 O O . ALA B 1 9 ? -13.344 -49.25 23.719 1 27 9 ALA B O 1
ATOM 1631 N N . VAL B 1 10 ? -14.008 -51.125 24.594 1 25.72 10 VAL B N 1
ATOM 1632 C CA . VAL B 1 10 ? -14.438 -51.688 23.312 1 25.72 10 VAL B CA 1
ATOM 1633 C C . VAL B 1 10 ? -15.688 -50.969 22.828 1 25.72 10 VAL B C 1
ATOM 1635 O O . VAL B 1 10 ? -15.867 -50.781 21.625 1 25.72 10 VAL B O 1
ATOM 1638 N N . LEU B 1 11 ? -16.734 -50.5 23.594 1 25.91 11 LEU B N 1
ATOM 1639 C CA . LEU B 1 11 ? -18.109 -50.625 23.109 1 25.91 11 LEU B CA 1
ATOM 1640 C C . LEU B 1 11 ? -18.484 -49.438 22.219 1 25.91 11 LEU B C 1
ATOM 1642 O O . LEU B 1 11 ? -19.516 -49.469 21.562 1 25.91 11 LEU B O 1
ATOM 1646 N N . VAL B 1 12 ? -17.906 -48.219 22.328 1 27.33 12 VAL B N 1
ATOM 1647 C CA . VAL B 1 12 ? -18.703 -47.062 21.969 1 27.33 12 VAL B CA 1
ATOM 1648 C C . VAL B 1 12 ? -18.734 -46.906 20.453 1 27.33 12 VAL B C 1
ATOM 1650 O O . VAL B 1 12 ? -19.219 -45.906 19.938 1 27.33 12 VAL B O 1
ATOM 1653 N N . PHE B 1 13 ? -18.328 -47.875 19.531 1 27.33 13 PHE B N 1
ATOM 1654 C CA . PHE B 1 13 ? -18.062 -47.688 18.109 1 27.33 13 PHE B CA 1
ATOM 1655 C C . PHE B 1 13 ? -19.375 -47.594 17.328 1 27.33 13 PHE B C 1
ATOM 1657 O O . PHE B 1 13 ? -19.438 -46.906 16.297 1 27.33 13 PHE B O 1
ATOM 1664 N N . LEU B 1 14 ? -20.516 -48.219 17.719 1 28.12 14 LEU B N 1
ATOM 1665 C CA . LEU B 1 14 ? -21.469 -48.688 16.719 1 28.12 14 LEU B CA 1
ATOM 1666 C C . LEU B 1 14 ? -22.359 -47.562 16.234 1 28.12 14 LEU B C 1
ATOM 1668 O O . LEU B 1 14 ? -22.891 -47.594 15.117 1 28.12 14 LEU B O 1
ATOM 1672 N N . VAL B 1 15 ? -22.781 -46.688 17.125 1 28.12 15 VAL B N 1
ATOM 1673 C CA . VAL B 1 15 ? -24.078 -46.062 16.844 1 28.12 15 VAL B CA 1
ATOM 1674 C C . VAL B 1 15 ? -23.922 -45.031 15.742 1 28.12 15 VAL B C 1
ATOM 1676 O O . VAL B 1 15 ? -24.906 -44.375 15.367 1 28.12 15 VAL B O 1
ATOM 1679 N N . TYR B 1 16 ? -22.656 -44.562 15.336 1 28.02 16 TYR B N 1
ATOM 1680 C CA . TYR B 1 16 ? -22.578 -43.281 14.656 1 28.02 16 TYR B CA 1
ATOM 1681 C C . TYR B 1 16 ? -23 -43.406 13.188 1 28.02 16 TYR B C 1
ATOM 1683 O O . TYR B 1 16 ? -22.5 -42.688 12.328 1 28.02 16 TYR B O 1
ATOM 1691 N N . ILE B 1 17 ? -23.531 -44.562 12.727 1 27.23 17 ILE B N 1
ATOM 1692 C CA . ILE B 1 17 ? -23.578 -44.812 11.289 1 27.23 17 ILE B CA 1
ATOM 1693 C C . ILE B 1 17 ? -24.578 -43.844 10.641 1 27.23 17 ILE B C 1
ATOM 1695 O O . ILE B 1 17 ? -24.266 -43.188 9.656 1 27.23 17 ILE B O 1
ATOM 1699 N N . SER B 1 18 ? -25.922 -44.062 10.766 1 24.41 18 SER B N 1
ATOM 1700 C CA . SER B 1 18 ? -26.891 -44.094 9.664 1 24.41 18 SER B CA 1
ATOM 1701 C C . SER B 1 18 ? -27.422 -42.719 9.328 1 24.41 18 SER B C 1
ATOM 1703 O O . SER B 1 18 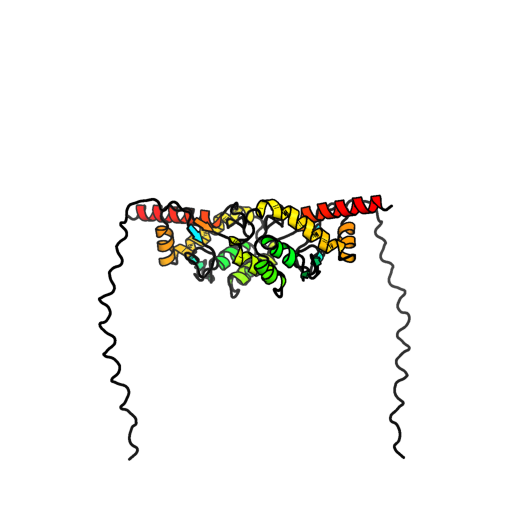? -28.375 -42.594 8.547 1 24.41 18 SER B O 1
ATOM 1705 N N . ALA B 1 19 ? -27.25 -41.781 10.242 1 29.28 19 ALA B N 1
ATOM 1706 C CA . ALA B 1 19 ? -28.188 -40.688 10.031 1 29.28 19 ALA B CA 1
ATOM 1707 C C . ALA B 1 19 ? -27.859 -39.938 8.75 1 29.28 19 ALA B C 1
ATOM 1709 O O . ALA B 1 19 ? -28.219 -38.75 8.602 1 29.28 19 ALA B O 1
ATOM 1710 N N . GLU B 1 20 ? -27.047 -40.531 7.719 1 28.02 20 GLU B N 1
ATOM 1711 C CA . GLU B 1 20 ? -26.531 -39.812 6.547 1 28.02 20 GLU B CA 1
ATOM 1712 C C . GLU B 1 20 ? -27.656 -39.469 5.578 1 28.02 20 GLU B C 1
ATOM 1714 O O . GLU B 1 20 ? -27.438 -38.719 4.613 1 28.02 20 GLU B O 1
ATOM 1719 N N . HIS B 1 21 ? -28.719 -40.125 5.582 1 30.09 21 HIS B N 1
ATOM 1720 C CA . HIS B 1 21 ? -29.453 -40.219 4.332 1 30.09 21 HIS B CA 1
ATOM 1721 C C . HIS B 1 21 ? -30.25 -38.969 4.066 1 30.09 21 HIS B C 1
ATOM 1723 O O . HIS B 1 21 ? -30.547 -38.625 2.914 1 30.09 21 HIS B O 1
ATOM 1729 N N . LEU B 1 22 ? -30.859 -38.375 5.113 1 30.83 22 LEU B N 1
ATOM 1730 C CA . LEU B 1 22 ? -32.062 -37.656 4.785 1 30.83 22 LEU B CA 1
ATOM 1731 C C . LEU B 1 22 ? -31.719 -36.25 4.234 1 30.83 22 LEU B C 1
ATOM 1733 O O . LEU B 1 22 ? -32.594 -35.375 4.16 1 30.83 22 LEU B O 1
ATOM 1737 N N . TRP B 1 23 ? -30.422 -35.969 4.129 1 25.89 23 TRP B N 1
ATOM 1738 C CA . TRP B 1 23 ? -30.281 -34.531 3.822 1 25.89 23 TRP B CA 1
ATOM 1739 C C . TRP B 1 23 ? -30.719 -34.25 2.396 1 25.89 23 TRP B C 1
ATOM 1741 O O . TRP B 1 23 ? -30.328 -34.938 1.457 1 25.89 23 TRP B O 1
ATOM 1751 N N . PRO B 1 24 ? -31.859 -33.594 2.281 1 33.31 24 PRO B N 1
ATOM 1752 C CA . PRO B 1 24 ? -32.344 -33.406 0.91 1 33.31 24 PRO B CA 1
ATOM 1753 C C . PRO B 1 24 ? -31.25 -32.906 -0.039 1 33.31 24 PRO B C 1
ATOM 1755 O O . PRO B 1 24 ? -30.312 -32.25 0.394 1 33.31 24 PRO B O 1
ATOM 1758 N N . LYS B 1 25 ? -31.094 -33.656 -1.128 1 32.69 25 LYS B N 1
ATOM 1759 C CA . LYS B 1 25 ? -30.141 -33.281 -2.168 1 32.69 25 LYS B CA 1
ATOM 1760 C C . LYS B 1 25 ? -30.328 -31.828 -2.59 1 32.69 25 LYS B C 1
ATOM 1762 O O . LYS B 1 25 ? -31.453 -31.391 -2.836 1 32.69 25 LYS B O 1
ATOM 1767 N N . PRO B 1 26 ? -29.438 -31 -2.156 1 29.31 26 PRO B N 1
ATOM 1768 C CA . PRO B 1 26 ? -29.703 -29.609 -2.566 1 29.31 26 PRO B CA 1
ATOM 1769 C C . PRO B 1 26 ? -30.141 -29.516 -4.027 1 29.31 26 PRO B C 1
ATOM 1771 O O . PRO B 1 26 ? -29.734 -30.344 -4.852 1 29.31 26 PRO B O 1
ATOM 1774 N N . ARG B 1 27 ? -31.219 -28.922 -4.297 1 31.56 27 ARG B N 1
ATOM 1775 C CA . ARG B 1 27 ? -31.766 -28.688 -5.629 1 31.56 27 ARG B CA 1
ATOM 1776 C C . ARG B 1 27 ? -30.656 -28.312 -6.609 1 31.56 27 ARG B C 1
ATOM 1778 O O . ARG B 1 27 ? -29.781 -27.5 -6.289 1 31.56 27 ARG B O 1
ATOM 1785 N N . ARG B 1 28 ? -30.25 -29.094 -7.531 1 24.86 28 ARG B N 1
ATOM 1786 C CA . ARG B 1 28 ? -29.344 -28.828 -8.633 1 24.86 28 ARG B CA 1
ATOM 1787 C C . ARG B 1 28 ? -29.703 -27.531 -9.352 1 24.86 28 ARG B C 1
ATOM 1789 O O . ARG B 1 28 ? -30.75 -27.438 -9.984 1 24.86 28 ARG B O 1
ATOM 1796 N N . ARG B 1 29 ? -29.5 -26.406 -8.75 1 32.06 29 ARG B N 1
ATOM 1797 C CA . ARG B 1 29 ? -29.672 -25.203 -9.57 1 32.06 29 ARG B CA 1
ATOM 1798 C C . ARG B 1 29 ? -29.266 -25.484 -11.016 1 32.06 29 ARG B C 1
ATOM 1800 O O . ARG B 1 29 ? -28.281 -26.172 -11.281 1 32.06 29 ARG B O 1
ATOM 1807 N N . ASP B 1 30 ? -30.109 -25.641 -11.898 1 33.84 30 ASP B N 1
ATOM 1808 C CA . ASP B 1 30 ? -29.969 -25.781 -13.344 1 33.84 30 ASP B CA 1
ATOM 1809 C C . ASP B 1 30 ? -28.719 -25.047 -13.852 1 33.84 30 ASP B C 1
ATOM 1811 O O . ASP B 1 30 ? -28.5 -23.891 -13.5 1 33.84 30 ASP B O 1
ATOM 1815 N N . ALA B 1 31 ? -27.641 -25.656 -14.398 1 36.16 31 ALA B N 1
ATOM 1816 C CA . ALA B 1 31 ? -26.422 -25.375 -15.156 1 36.16 31 ALA B CA 1
ATOM 1817 C C . ALA B 1 31 ? -26.703 -24.391 -16.297 1 36.16 31 ALA B C 1
ATOM 1819 O O . ALA B 1 31 ? -26.422 -24.688 -17.453 1 36.16 31 ALA B O 1
ATOM 1820 N N . ARG B 1 32 ? -27.812 -23.828 -16.516 1 35.75 32 ARG B N 1
ATOM 1821 C CA . ARG B 1 32 ? -27.938 -22.891 -17.625 1 35.75 32 ARG B CA 1
ATOM 1822 C C . ARG B 1 32 ? -26.781 -21.891 -17.641 1 35.75 32 ARG B C 1
ATOM 1824 O O . ARG B 1 32 ? -26.234 -21.547 -16.594 1 35.75 32 ARG B O 1
ATOM 1831 N N . SER B 1 33 ? -25.984 -21.734 -18.766 1 36.97 33 SER B N 1
ATOM 1832 C CA . SER B 1 33 ? -24.781 -21.125 -19.297 1 36.97 33 SER B CA 1
ATOM 1833 C C . SER B 1 33 ? -24.641 -19.672 -18.812 1 36.97 33 SER B C 1
ATOM 1835 O O . SER B 1 33 ? -23.938 -18.875 -19.438 1 36.97 33 SER B O 1
ATOM 1837 N N . GLY B 1 34 ? -25.531 -19.094 -18.188 1 38.75 34 GLY B N 1
ATOM 1838 C CA . GLY B 1 34 ? -25.531 -17.672 -17.922 1 38.75 34 GLY B CA 1
ATOM 1839 C C . GLY B 1 34 ? -24.234 -17.172 -17.359 1 38.75 34 GLY B C 1
ATOM 1840 O O . GLY B 1 34 ? -23.734 -17.703 -16.359 1 38.75 34 GLY B O 1
ATOM 1841 N N . ARG B 1 35 ? -23.109 -16.609 -18.188 1 44.12 35 ARG B N 1
ATOM 1842 C CA . ARG B 1 35 ? -21.797 -16.047 -17.938 1 44.12 35 ARG B CA 1
ATOM 1843 C C . ARG B 1 35 ? -21.734 -15.391 -16.578 1 44.12 35 ARG B C 1
ATOM 1845 O O . ARG B 1 35 ? -22.391 -14.383 -16.328 1 44.12 35 ARG B O 1
ATOM 1852 N N . ASP B 1 36 ? -21.891 -15.945 -15.578 1 54 36 ASP B N 1
ATOM 1853 C CA . ASP B 1 36 ? -21.688 -15.344 -14.266 1 54 36 ASP B CA 1
ATOM 1854 C C . ASP B 1 36 ? -20.672 -14.211 -14.328 1 54 36 ASP B C 1
ATOM 1856 O O . ASP B 1 36 ? -19.484 -14.445 -14.57 1 54 36 ASP B O 1
ATOM 1860 N N . SER B 1 37 ? -21.047 -13.125 -15.039 1 76 37 SER B N 1
ATOM 1861 C CA . SER B 1 37 ? -20.438 -11.969 -15.68 1 76 37 SER B CA 1
ATOM 1862 C C . SER B 1 37 ? -19.766 -11.055 -14.656 1 76 37 SER B C 1
ATOM 1864 O O . SER B 1 37 ? -18.938 -10.219 -15.008 1 76 37 SER B O 1
ATOM 1866 N N . ALA B 1 38 ? -20.094 -11.398 -13.281 1 91.44 38 ALA B N 1
ATOM 1867 C CA . ALA B 1 38 ? -19.484 -10.422 -12.383 1 91.44 38 ALA B CA 1
ATOM 1868 C C . ALA B 1 38 ? -18.016 -10.758 -12.102 1 91.44 38 ALA B C 1
ATOM 1870 O O . ALA B 1 38 ? -17.656 -11.93 -12.016 1 91.44 38 ALA B O 1
ATOM 1871 N N . PRO B 1 39 ? -17.203 -9.836 -11.953 1 96.25 39 PRO B N 1
ATOM 1872 C CA . PRO B 1 39 ? -15.781 -10.086 -11.656 1 96.25 39 PRO B CA 1
ATOM 1873 C C . PRO B 1 39 ? -15.586 -10.875 -10.359 1 96.25 39 PRO B C 1
ATOM 1875 O O . PRO B 1 39 ? -16.391 -10.758 -9.438 1 96.25 39 PRO B O 1
ATOM 1878 N N . LEU B 1 40 ? -14.656 -11.766 -10.383 1 97.12 40 LEU B N 1
ATOM 1879 C CA . LEU B 1 40 ? -14.211 -12.484 -9.203 1 97.12 40 LEU B CA 1
ATOM 1880 C C . LEU B 1 40 ? -13.227 -11.656 -8.391 1 97.12 40 LEU B C 1
ATOM 1882 O O . LEU B 1 40 ? -12.211 -11.203 -8.93 1 97.12 40 LEU B O 1
ATOM 1886 N N . LEU B 1 41 ? -13.508 -11.469 -7.109 1 97.12 41 LEU B N 1
ATOM 1887 C CA . LEU B 1 41 ? -12.641 -10.688 -6.23 1 97.12 41 LEU B CA 1
ATOM 1888 C C . LEU B 1 41 ? -11.867 -11.602 -5.285 1 97.12 41 LEU B C 1
ATOM 1890 O O . LEU B 1 41 ? -12.414 -12.586 -4.781 1 97.12 41 LEU B O 1
ATOM 1894 N N . PHE B 1 42 ? -10.609 -11.289 -5.086 1 98 42 PHE B N 1
ATOM 1895 C CA . PHE B 1 42 ? -9.812 -12.039 -4.125 1 98 42 PHE B CA 1
ATOM 1896 C C . PHE B 1 42 ? -8.875 -11.117 -3.354 1 98 42 PHE B C 1
ATOM 1898 O O . PHE B 1 42 ? -8.414 -10.109 -3.887 1 98 42 PHE B O 1
ATOM 1905 N N . TYR B 1 43 ? -8.695 -11.461 -2.02 1 95.81 43 TYR B N 1
ATOM 1906 C CA . TYR B 1 43 ? -7.734 -10.672 -1.248 1 95.81 43 TYR B CA 1
ATOM 1907 C C . TYR B 1 43 ? -7.598 -11.219 0.168 1 95.81 43 TYR B C 1
ATOM 1909 O O . TYR B 1 43 ? -6.496 -11.555 0.605 1 95.81 43 TYR B O 1
ATOM 1917 N N . LYS B 1 44 ? -8.594 -11.406 0.866 1 93.38 44 LYS B N 1
ATOM 1918 C CA . LYS B 1 44 ? -8.602 -11.68 2.301 1 93.38 44 LYS B CA 1
ATOM 1919 C C . LYS B 1 44 ? -8.445 -13.172 2.58 1 93.38 44 LYS B C 1
ATOM 1921 O O . LYS B 1 44 ? -9.047 -14 1.895 1 93.38 44 LYS B O 1
ATOM 1926 N N . LYS B 1 45 ? -7.707 -13.508 3.607 1 93.12 45 LYS B N 1
ATOM 1927 C CA . LYS B 1 45 ? -7.379 -14.883 3.988 1 93.12 45 LYS B CA 1
ATOM 1928 C C . LYS B 1 45 ? -8.633 -15.68 4.301 1 93.12 45 LYS B C 1
ATOM 1930 O O . LYS B 1 45 ? -8.727 -16.859 3.959 1 93.12 45 LYS B O 1
ATOM 1935 N N . ASP B 1 46 ? -9.703 -15.156 4.832 1 91.81 46 ASP B N 1
ATOM 1936 C CA . ASP B 1 46 ? -10.875 -15.906 5.258 1 91.81 46 ASP B CA 1
ATOM 1937 C C . ASP B 1 46 ? -12.008 -15.773 4.242 1 91.81 46 ASP B C 1
ATOM 1939 O O . ASP B 1 46 ? -13.164 -16.109 4.543 1 91.81 46 ASP B O 1
ATOM 1943 N N . GLU B 1 47 ? -11.672 -15.406 3.004 1 94.31 47 GLU B N 1
ATOM 1944 C CA . GLU B 1 47 ? -12.633 -15.281 1.915 1 94.31 47 GLU B CA 1
ATOM 1945 C C . GLU B 1 47 ? -12.234 -16.141 0.721 1 94.31 47 GLU B C 1
ATOM 1947 O O . GLU B 1 47 ? -11.086 -16.594 0.629 1 94.31 47 GLU B O 1
ATOM 1952 N N . PRO B 1 48 ? -13.172 -16.406 -0.155 1 95 48 PRO B N 1
ATOM 1953 C CA . PRO B 1 48 ? -12.875 -17.281 -1.302 1 95 48 PRO B CA 1
ATOM 1954 C C . PRO B 1 48 ? -11.734 -16.734 -2.164 1 95 48 PRO B C 1
ATOM 1956 O O . PRO B 1 48 ? -11.578 -15.523 -2.297 1 95 48 PRO B O 1
ATOM 1959 N N . TYR B 1 49 ? -10.883 -17.656 -2.672 1 97.81 49 TYR B N 1
ATOM 1960 C CA . TYR B 1 49 ? -9.859 -17.422 -3.684 1 97.81 49 TYR B CA 1
ATOM 1961 C C . TYR B 1 49 ? -8.648 -16.719 -3.078 1 97.81 49 TYR B C 1
ATOM 1963 O O . TYR B 1 49 ? -7.84 -16.125 -3.799 1 97.81 49 TYR B O 1
ATOM 1971 N N . TYR B 1 50 ? -8.57 -16.75 -1.735 1 97.94 50 TYR B N 1
ATOM 1972 C CA . TYR B 1 50 ? -7.359 -16.25 -1.099 1 97.94 50 TYR B CA 1
ATOM 1973 C C . TYR B 1 50 ? -6.121 -16.922 -1.688 1 97.94 50 TYR B C 1
ATOM 1975 O O . TYR B 1 50 ? -5.047 -16.312 -1.739 1 97.94 50 TYR B O 1
ATOM 1983 N N . GLU B 1 51 ? -6.289 -18.125 -2.256 1 98.38 51 GLU B N 1
ATOM 1984 C CA . GLU B 1 51 ? -5.211 -18.906 -2.852 1 98.38 51 GLU B CA 1
ATOM 1985 C C . GLU B 1 51 ? -4.566 -18.156 -4.02 1 98.38 51 GLU B C 1
ATOM 1987 O O . GLU B 1 51 ? -3.42 -18.438 -4.379 1 98.38 51 GLU B O 1
ATOM 1992 N N . PHE B 1 52 ? -5.316 -17.203 -4.543 1 98.69 52 PHE B N 1
ATOM 1993 C CA . PHE B 1 52 ? -4.836 -16.469 -5.703 1 98.69 52 PHE B CA 1
ATOM 1994 C C . PHE B 1 52 ? -3.861 -15.383 -5.289 1 98.69 52 PHE B C 1
ATOM 1996 O O . PHE B 1 52 ? -3.146 -14.828 -6.125 1 98.69 52 PHE B O 1
ATOM 2003 N N . THR B 1 53 ? -3.801 -15.031 -3.992 1 98.5 53 THR B N 1
ATOM 2004 C CA . THR B 1 53 ? -2.83 -14.062 -3.51 1 98.5 53 THR B CA 1
ATOM 2005 C C . THR B 1 53 ? -1.435 -14.672 -3.441 1 98.5 53 THR B C 1
ATOM 2007 O O . THR B 1 53 ? -1.293 -15.898 -3.346 1 98.5 53 THR B O 1
ATOM 2010 N N . ASN B 1 54 ? -0.418 -13.836 -3.445 1 98.38 54 ASN B N 1
ATOM 2011 C CA . ASN B 1 54 ? 0.951 -14.305 -3.258 1 98.38 54 ASN B CA 1
ATOM 2012 C C . ASN B 1 54 ? 1.204 -14.734 -1.813 1 98.38 54 ASN B C 1
ATOM 2014 O O . ASN B 1 54 ? 2.197 -15.398 -1.524 1 98.38 54 ASN B O 1
ATOM 2018 N N . PHE B 1 55 ? 0.311 -14.375 -0.933 1 98.06 55 PHE B N 1
ATOM 2019 C CA . PHE B 1 55 ? 0.51 -14.617 0.491 1 98.06 55 PHE B CA 1
ATOM 2020 C C . PHE B 1 55 ? 0.02 -16.016 0.877 1 98.06 55 PHE B C 1
ATOM 2022 O O . PHE B 1 55 ? 0.336 -16.5 1.959 1 98.06 55 PHE B O 1
ATOM 2029 N N . SER B 1 56 ? -0.692 -16.672 -0.05 1 98.19 56 SER B N 1
ATOM 2030 C CA . SER B 1 56 ? -1.227 -17.984 0.286 1 98.19 56 SER B CA 1
ATOM 2031 C C . SER B 1 56 ? -0.108 -19 0.499 1 98.19 56 SER B C 1
ATOM 2033 O O . SER B 1 56 ? 0.931 -18.938 -0.16 1 98.19 56 SER B O 1
ATOM 2035 N N . PRO B 1 57 ? -0.36 -19.906 1.449 1 97.69 57 PRO B N 1
ATOM 2036 C CA . PRO B 1 57 ? 0.708 -20.844 1.821 1 97.69 57 PRO B CA 1
ATOM 2037 C C . PRO B 1 57 ? 0.862 -21.984 0.827 1 97.69 57 PRO B C 1
ATOM 2039 O O . PRO B 1 57 ? 0.596 -23.141 1.166 1 97.69 57 PRO B O 1
ATOM 2042 N N . HIS B 1 58 ? 1.38 -21.719 -0.349 1 98.5 58 HIS B N 1
ATOM 2043 C CA . HIS B 1 58 ? 1.684 -22.688 -1.399 1 98.5 58 HIS B CA 1
ATOM 2044 C C . HIS B 1 58 ? 3.146 -22.594 -1.82 1 98.5 58 HIS B C 1
ATOM 2046 O O . HIS B 1 58 ? 3.525 -21.719 -2.59 1 98.5 58 HIS B O 1
ATOM 2052 N N . PRO B 1 59 ? 3.912 -23.516 -1.367 1 98.5 59 PRO B N 1
ATOM 2053 C CA . PRO B 1 59 ? 5.348 -23.453 -1.643 1 98.5 59 PRO B CA 1
ATOM 2054 C C . PRO B 1 59 ? 5.68 -23.734 -3.105 1 98.5 59 PRO B C 1
ATOM 2056 O O . PRO B 1 59 ? 4.883 -24.359 -3.814 1 98.5 59 PRO B O 1
ATOM 2059 N N . ILE B 1 60 ? 6.785 -23.234 -3.516 1 98.81 60 ILE B N 1
ATOM 2060 C CA . ILE B 1 60 ? 7.266 -23.406 -4.883 1 98.81 60 ILE B CA 1
ATOM 2061 C C . ILE B 1 60 ? 8.703 -23.922 -4.867 1 98.81 60 ILE B C 1
ATOM 2063 O O . ILE B 1 60 ? 9.562 -23.375 -4.168 1 98.81 60 ILE B O 1
ATOM 2067 N N . GLN B 1 61 ? 8.867 -25 -5.555 1 98.69 61 GLN B N 1
ATOM 2068 C CA . GLN B 1 61 ? 10.234 -25.422 -5.867 1 98.69 61 GLN B CA 1
ATOM 2069 C C . GLN B 1 61 ? 10.773 -24.641 -7.066 1 98.69 61 GLN B C 1
ATOM 2071 O O . GLN B 1 61 ? 10.156 -24.625 -8.133 1 98.69 61 GLN B O 1
ATOM 2076 N N . TYR B 1 62 ? 11.938 -24 -6.848 1 98.25 62 TYR B N 1
ATOM 2077 C CA . TYR B 1 62 ? 12.516 -23.203 -7.926 1 98.25 62 TYR B CA 1
ATOM 2078 C C . TYR B 1 62 ? 14.039 -23.219 -7.863 1 98.25 62 TYR B C 1
ATOM 2080 O O . TYR B 1 62 ? 14.625 -22.875 -6.84 1 98.25 62 TYR B O 1
ATOM 2088 N N . GLN B 1 63 ? 14.664 -23.672 -8.914 1 96.69 63 GLN B N 1
ATOM 2089 C CA . GLN B 1 63 ? 16.125 -23.719 -9.047 1 96.69 63 GLN B CA 1
ATOM 2090 C C . GLN B 1 63 ? 16.75 -24.406 -7.836 1 96.69 63 GLN B C 1
ATOM 2092 O O . GLN B 1 63 ? 17.688 -23.859 -7.238 1 96.69 63 GLN B O 1
ATOM 2097 N N . GLY B 1 64 ? 16.141 -25.453 -7.453 1 97.38 64 GLY B N 1
ATOM 2098 C CA . GLY B 1 64 ? 16.719 -26.312 -6.43 1 97.38 64 GLY B CA 1
ATOM 2099 C C . GLY B 1 64 ? 16.422 -25.844 -5.02 1 97.38 64 GLY B C 1
ATOM 2100 O O . GLY B 1 64 ? 16.891 -26.453 -4.051 1 97.38 64 GLY B O 1
ATOM 2101 N N . LYS B 1 65 ? 15.57 -24.859 -4.875 1 98.44 65 LYS B N 1
ATOM 2102 C CA . LYS B 1 65 ? 15.25 -24.328 -3.553 1 98.44 65 LYS B CA 1
ATOM 2103 C C . LYS B 1 65 ? 13.742 -24.219 -3.357 1 98.44 65 LYS B C 1
ATOM 2105 O O . LYS B 1 65 ? 12.992 -24.016 -4.32 1 98.44 65 LYS B O 1
ATOM 2110 N N . LEU B 1 66 ? 13.438 -24.359 -2.1 1 98.75 66 LEU B N 1
ATOM 2111 C CA . LEU B 1 66 ? 12.03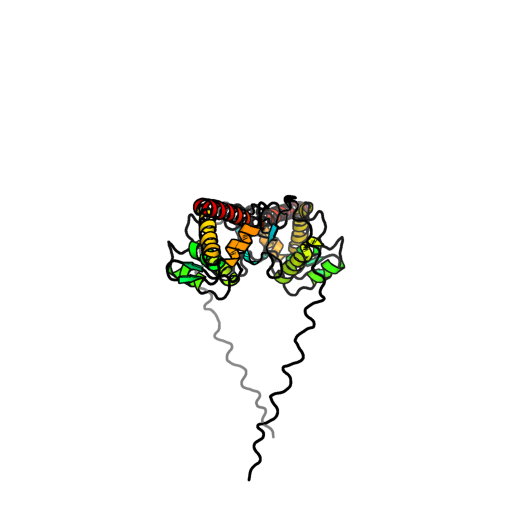1 -24.234 -1.74 1 98.75 66 LEU B CA 1
ATOM 2112 C C . LEU B 1 66 ? 11.703 -22.828 -1.278 1 98.75 66 LEU B C 1
ATOM 2114 O O . LEU B 1 66 ? 12.375 -22.297 -0.389 1 98.75 66 LEU B O 1
ATOM 2118 N N . TYR B 1 67 ? 10.758 -22.25 -1.902 1 98.88 67 TYR B N 1
ATOM 2119 C CA . TYR B 1 67 ? 10.188 -20.984 -1.474 1 98.88 67 TYR B CA 1
ATOM 2120 C C . TYR B 1 67 ? 8.836 -21.188 -0.796 1 98.88 67 TYR B C 1
ATOM 2122 O O . TYR B 1 67 ? 7.918 -21.75 -1.391 1 98.88 67 TYR B O 1
ATOM 2130 N N . PRO B 1 68 ? 8.688 -20.688 0.422 1 98.75 68 PRO B N 1
ATOM 2131 C CA . PRO B 1 68 ? 7.48 -21 1.1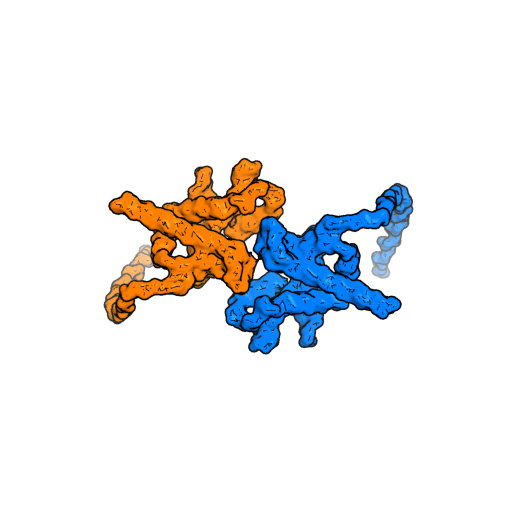94 1 98.75 68 PRO B CA 1
ATOM 2132 C C . PRO B 1 68 ? 6.203 -20.484 0.536 1 98.75 68 PRO B C 1
ATOM 2134 O O . PRO B 1 68 ? 5.137 -21.078 0.707 1 98.75 68 PRO B O 1
ATOM 2137 N N . THR B 1 69 ? 6.266 -19.375 -0.14 1 98.81 69 THR B N 1
ATOM 2138 C CA . THR B 1 69 ? 5.141 -18.812 -0.875 1 98.81 69 THR B CA 1
ATOM 2139 C C . THR B 1 69 ? 5.613 -18.172 -2.176 1 98.81 69 THR B C 1
ATOM 2141 O O . THR B 1 69 ? 6.812 -17.969 -2.375 1 98.81 69 THR B O 1
ATOM 2144 N N . SER B 1 70 ? 4.633 -17.859 -3.039 1 98.88 70 SER B N 1
ATOM 2145 C CA . SER B 1 70 ? 4.973 -17.125 -4.254 1 98.88 70 SER B CA 1
ATOM 2146 C C . SER B 1 70 ? 5.461 -15.719 -3.936 1 98.88 70 SER B C 1
ATOM 2148 O O . SER B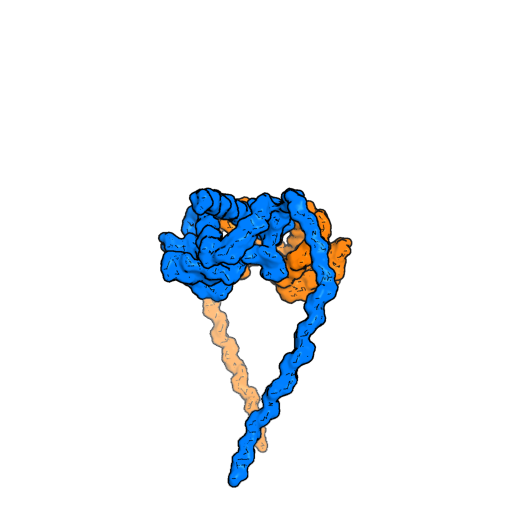 1 70 ? 6.246 -15.141 -4.691 1 98.88 70 SER B O 1
ATOM 2150 N N . GLU B 1 71 ? 5.039 -15.148 -2.797 1 98.81 71 GLU B N 1
ATOM 2151 C CA . GLU B 1 71 ? 5.562 -13.852 -2.383 1 98.81 71 GLU B CA 1
ATOM 2152 C C . GLU B 1 71 ? 7.07 -13.922 -2.141 1 98.81 71 GLU B C 1
ATOM 2154 O O . GLU B 1 71 ? 7.812 -13.039 -2.576 1 98.81 71 GLU B O 1
ATOM 2159 N N . HIS B 1 72 ? 7.5 -14.969 -1.522 1 98.94 72 HIS B N 1
ATOM 2160 C CA . HIS B 1 72 ? 8.93 -15.156 -1.287 1 98.94 72 HIS B CA 1
ATOM 2161 C C . HIS B 1 72 ? 9.703 -15.188 -2.6 1 98.94 72 HIS B C 1
ATOM 2163 O O . HIS B 1 72 ? 10.703 -14.484 -2.752 1 98.94 72 HIS B O 1
ATOM 2169 N N . LEU B 1 73 ? 9.211 -15.984 -3.496 1 98.94 73 LEU B N 1
ATOM 2170 C CA . LEU B 1 73 ? 9.922 -16.141 -4.762 1 98.94 73 LEU B CA 1
ATOM 2171 C C . LEU B 1 73 ? 9.906 -14.828 -5.547 1 98.94 73 LEU B C 1
ATOM 2173 O O . LEU B 1 73 ? 10.938 -14.398 -6.062 1 98.94 73 LEU B O 1
ATOM 2177 N N . PHE B 1 74 ? 8.75 -14.203 -5.59 1 98.94 74 PHE B N 1
ATOM 2178 C CA . PHE B 1 74 ? 8.602 -12.945 -6.316 1 98.94 74 PHE B CA 1
ATOM 2179 C C . PHE B 1 74 ? 9.555 -11.891 -5.773 1 98.94 74 PHE B C 1
ATOM 2181 O O . PHE B 1 74 ? 10.281 -11.25 -6.535 1 98.94 74 PHE B O 1
ATOM 2188 N N . GLN B 1 75 ? 9.586 -11.75 -4.469 1 98.81 75 GLN B N 1
ATOM 2189 C CA . GLN B 1 75 ? 10.477 -10.773 -3.85 1 98.81 75 GLN B CA 1
ATOM 2190 C C . GLN B 1 75 ? 11.938 -11.141 -4.059 1 98.81 75 GLN B C 1
ATOM 2192 O O . GLN B 1 75 ? 12.781 -10.273 -4.285 1 98.81 75 GLN B O 1
ATOM 2197 N N . ALA B 1 76 ? 12.25 -12.406 -4.012 1 98.88 76 ALA B N 1
ATOM 2198 C CA . ALA B 1 76 ? 13.625 -12.867 -4.188 1 98.88 76 ALA B CA 1
ATOM 2199 C C . ALA B 1 76 ? 14.133 -12.547 -5.59 1 98.88 76 ALA B C 1
ATOM 2201 O O . ALA B 1 76 ? 15.328 -12.289 -5.781 1 98.88 76 ALA B O 1
ATOM 2202 N N . TYR B 1 77 ? 13.227 -12.531 -6.539 1 98.81 77 TYR B N 1
ATOM 2203 C CA . TYR B 1 77 ? 13.594 -12.273 -7.93 1 98.81 77 TYR B CA 1
ATOM 2204 C C . TYR B 1 77 ? 14.227 -10.891 -8.078 1 98.81 77 TYR B C 1
ATOM 2206 O O . TYR B 1 77 ? 14.945 -10.633 -9.047 1 98.81 77 TYR B O 1
ATOM 2214 N N . LYS B 1 78 ? 13.914 -10.039 -7.16 1 98.56 78 LYS B N 1
ATOM 2215 C CA . LYS B 1 78 ? 14.516 -8.711 -7.184 1 98.56 78 LYS B CA 1
ATOM 2216 C C . LYS B 1 78 ? 16.031 -8.797 -7.051 1 98.56 78 LYS B C 1
ATOM 2218 O O . LYS B 1 78 ? 16.75 -7.867 -7.43 1 98.56 78 LYS B O 1
ATOM 2223 N N . PHE B 1 79 ? 16.5 -9.883 -6.543 1 98.69 79 PHE B N 1
ATOM 2224 C CA . PHE B 1 79 ? 17.906 -9.945 -6.156 1 98.69 79 PHE B CA 1
ATOM 2225 C C . PHE B 1 79 ? 18.594 -11.156 -6.789 1 98.69 79 PHE B C 1
ATOM 2227 O O . PHE B 1 79 ? 19.828 -11.227 -6.828 1 98.69 79 PHE B O 1
ATOM 2234 N N . LEU B 1 80 ? 17.891 -12.102 -7.312 1 98.12 80 LEU B N 1
ATOM 2235 C CA . LEU B 1 80 ? 18.391 -13.414 -7.711 1 98.12 80 LEU B CA 1
ATOM 2236 C C . LEU B 1 80 ? 19.578 -13.273 -8.664 1 98.12 80 LEU B C 1
ATOM 2238 O O . LEU B 1 80 ? 20.578 -13.984 -8.523 1 98.12 80 LEU B O 1
ATOM 2242 N N . SER B 1 81 ? 19.531 -12.391 -9.586 1 97.31 81 SER B N 1
ATOM 2243 C CA . SER B 1 81 ? 20.531 -12.312 -10.648 1 97.31 81 SER B CA 1
ATOM 2244 C C . SER B 1 81 ? 21.688 -11.422 -10.234 1 97.31 81 SER B C 1
ATOM 2246 O O . SER B 1 81 ? 22.797 -11.531 -10.789 1 97.31 81 SER B O 1
ATOM 2248 N N . THR B 1 82 ? 21.562 -10.555 -9.258 1 98.12 82 THR B N 1
ATOM 2249 C CA . THR B 1 82 ? 22.594 -9.547 -8.969 1 98.12 82 THR B CA 1
ATOM 2250 C C . THR B 1 82 ? 23.156 -9.742 -7.562 1 98.12 82 THR B C 1
ATOM 2252 O O . THR B 1 82 ? 24.328 -9.469 -7.316 1 98.12 82 THR B O 1
ATOM 2255 N N . ARG B 1 83 ? 22.266 -10.133 -6.688 1 98.19 83 ARG B N 1
ATOM 2256 C CA . ARG B 1 83 ? 22.625 -10.328 -5.285 1 98.19 83 ARG B CA 1
ATOM 2257 C C . ARG B 1 83 ? 22.016 -11.602 -4.73 1 98.19 83 ARG B C 1
ATOM 2259 O O . ARG B 1 83 ? 21.156 -11.547 -3.842 1 98.19 83 ARG B O 1
ATOM 2266 N N . PRO B 1 84 ? 22.562 -12.742 -5.141 1 98.12 84 PRO B N 1
ATOM 2267 C CA . PRO B 1 84 ? 21.969 -14.008 -4.695 1 98.12 84 PRO B CA 1
ATOM 2268 C C . PRO B 1 84 ? 21.984 -14.164 -3.178 1 98.12 84 PRO B C 1
ATOM 2270 O O . PRO B 1 84 ? 21.125 -14.859 -2.619 1 98.12 84 PRO B O 1
ATOM 2273 N N . ASP B 1 85 ? 22.875 -13.5 -2.502 1 98.5 85 ASP B N 1
ATOM 2274 C CA . ASP B 1 85 ? 22.906 -13.523 -1.044 1 98.5 85 ASP B CA 1
ATOM 2275 C C . ASP B 1 85 ? 21.656 -12.867 -0.452 1 98.5 85 ASP B C 1
ATOM 2277 O O . ASP B 1 85 ? 21.078 -13.383 0.504 1 98.5 85 ASP B O 1
ATOM 2281 N N . LEU B 1 86 ? 21.203 -11.781 -1.065 1 98.81 86 LEU B N 1
ATOM 2282 C CA . LEU B 1 86 ? 20 -11.086 -0.602 1 98.81 86 LEU B CA 1
ATOM 2283 C C . LEU B 1 86 ? 18.75 -11.875 -0.966 1 98.81 86 LEU B C 1
ATOM 2285 O O . LEU B 1 86 ? 17.766 -11.875 -0.211 1 98.81 86 LEU B O 1
ATOM 2289 N N . ALA B 1 87 ? 18.797 -12.523 -2.088 1 98.81 87 ALA B N 1
ATOM 2290 C CA . ALA B 1 87 ? 17.688 -13.391 -2.455 1 98.81 87 ALA B CA 1
ATOM 2291 C C . ALA B 1 87 ? 17.484 -14.492 -1.413 1 98.81 87 ALA B C 1
ATOM 2293 O O . ALA B 1 87 ? 16.344 -14.805 -1.051 1 98.81 87 ALA B O 1
ATOM 2294 N N . GLU B 1 88 ? 18.594 -15.055 -0.937 1 98.81 88 GLU B N 1
ATOM 2295 C CA . GLU B 1 88 ? 18.516 -16.094 0.084 1 98.81 88 GLU B CA 1
ATOM 2296 C C . GLU B 1 88 ? 17.938 -15.555 1.388 1 98.81 88 GLU B C 1
ATOM 2298 O O . GLU B 1 88 ? 17.156 -16.234 2.057 1 98.81 88 GLU B O 1
ATOM 2303 N N . ARG B 1 89 ? 18.328 -14.352 1.714 1 98.69 89 ARG B N 1
ATOM 2304 C CA . ARG B 1 89 ? 17.781 -13.688 2.896 1 98.69 89 ARG B CA 1
ATOM 2305 C C . ARG B 1 89 ? 16.266 -13.547 2.795 1 98.69 89 ARG B C 1
ATOM 2307 O O . ARG B 1 89 ? 15.555 -13.805 3.762 1 98.69 89 ARG B O 1
ATOM 2314 N N . VAL B 1 90 ? 15.766 -13.164 1.694 1 98.81 90 VAL B N 1
ATOM 2315 C CA . VAL B 1 90 ? 14.336 -12.992 1.459 1 98.81 90 VAL B CA 1
ATOM 2316 C C . VAL B 1 90 ? 13.641 -14.352 1.51 1 98.81 90 VAL B C 1
ATOM 2318 O O . VAL B 1 90 ? 12.625 -14.516 2.186 1 98.81 90 VAL B O 1
ATOM 2321 N N . ARG B 1 91 ? 14.211 -15.336 0.889 1 98.88 91 ARG B N 1
ATOM 2322 C CA . ARG B 1 91 ? 13.633 -16.672 0.801 1 98.88 91 ARG B CA 1
ATOM 2323 C C . ARG B 1 91 ? 13.414 -17.266 2.188 1 98.88 91 ARG B C 1
ATOM 2325 O O . ARG B 1 91 ? 12.445 -17.984 2.412 1 98.88 91 ARG B O 1
ATOM 2332 N N . THR B 1 92 ? 14.312 -16.953 3.115 1 98.75 92 THR B N 1
ATOM 2333 C CA . THR B 1 92 ? 14.344 -17.656 4.391 1 98.75 92 THR B CA 1
ATOM 2334 C C . THR B 1 92 ? 13.578 -16.875 5.457 1 98.75 92 THR B C 1
ATOM 2336 O O . THR B 1 92 ? 13.602 -17.234 6.637 1 98.75 92 THR B O 1
ATOM 2339 N N . THR B 1 93 ? 12.898 -15.828 5.105 1 98.75 93 THR B N 1
ATOM 2340 C CA . THR B 1 93 ? 12.062 -15.125 6.062 1 98.75 93 THR B CA 1
ATOM 2341 C C . THR B 1 93 ? 10.875 -15.992 6.484 1 98.75 93 THR B C 1
ATOM 2343 O O . THR B 1 93 ? 10.453 -16.875 5.742 1 98.75 93 THR B O 1
ATOM 2346 N N . PRO B 1 94 ? 10.336 -15.727 7.672 1 98.5 94 PRO B N 1
ATOM 2347 C CA . PRO B 1 94 ? 9.375 -16.672 8.242 1 98.5 94 PRO B CA 1
ATOM 2348 C C . PRO B 1 94 ? 7.988 -16.562 7.621 1 98.5 94 PRO B C 1
ATOM 2350 O O . PRO B 1 94 ? 7.184 -17.484 7.723 1 98.5 94 PRO B O 1
ATOM 2353 N N . THR B 1 95 ? 7.617 -15.328 7.086 1 98.5 95 THR B N 1
ATOM 2354 C CA . THR B 1 95 ? 6.281 -15.109 6.543 1 98.5 95 THR B CA 1
ATOM 2355 C C . THR B 1 95 ? 6.352 -14.344 5.227 1 98.5 95 THR B C 1
ATOM 2357 O O . THR B 1 95 ? 7.355 -13.688 4.934 1 98.5 95 THR B O 1
ATOM 2360 N N . PRO B 1 96 ? 5.273 -14.438 4.418 1 98.44 96 PRO B N 1
ATOM 2361 C CA . PRO B 1 96 ? 5.273 -13.633 3.193 1 98.44 96 PRO B CA 1
ATOM 2362 C C . PRO B 1 96 ? 5.348 -12.133 3.473 1 98.44 96 PRO B C 1
ATOM 2364 O O . PRO B 1 96 ? 5.98 -11.391 2.715 1 98.44 96 PRO B O 1
ATOM 2367 N N . ARG B 1 97 ? 4.754 -11.773 4.547 1 96.5 97 ARG B N 1
ATOM 2368 C CA . ARG B 1 97 ? 4.859 -10.375 4.957 1 96.5 97 ARG B CA 1
ATOM 2369 C C . ARG B 1 97 ? 6.305 -10 5.258 1 96.5 97 ARG B C 1
ATOM 2371 O O . ARG B 1 97 ? 6.781 -8.945 4.824 1 96.5 97 ARG B O 1
ATOM 2378 N N . ALA B 1 98 ? 6.953 -10.805 5.934 1 98.06 98 ALA B N 1
ATOM 2379 C CA . ALA B 1 98 ? 8.352 -10.562 6.254 1 98.06 98 ALA B CA 1
ATOM 2380 C C . ALA B 1 98 ? 9.203 -10.516 4.988 1 98.06 98 ALA B C 1
ATOM 2382 O O . ALA B 1 98 ? 10.141 -9.719 4.891 1 98.06 98 ALA B O 1
ATOM 2383 N N . ALA B 1 99 ? 8.914 -11.398 4.004 1 98.69 99 ALA B N 1
ATOM 2384 C CA . ALA B 1 99 ? 9.625 -11.398 2.73 1 98.69 99 ALA B CA 1
ATOM 2385 C C . ALA B 1 99 ? 9.461 -10.062 2.01 1 98.69 99 ALA B C 1
ATOM 2387 O O . ALA B 1 99 ? 10.445 -9.484 1.536 1 98.69 99 ALA B O 1
ATOM 2388 N N . LEU B 1 100 ? 8.219 -9.609 1.997 1 97.06 100 LEU B N 1
ATOM 2389 C CA . LEU B 1 100 ? 7.91 -8.328 1.383 1 97.06 100 LEU B CA 1
ATOM 2390 C C . LEU B 1 100 ? 8.641 -7.191 2.098 1 97.06 100 LEU B C 1
ATOM 2392 O O . LEU B 1 100 ? 9.273 -6.355 1.453 1 97.06 100 LEU B O 1
ATOM 2396 N N . GLU B 1 101 ? 8.586 -7.211 3.4 1 95 101 GLU B N 1
ATOM 2397 C CA . GLU B 1 101 ? 9.195 -6.152 4.203 1 95 101 GLU B CA 1
ATOM 2398 C C . GLU B 1 101 ? 10.711 -6.137 4.035 1 95 101 GLU B C 1
ATOM 2400 O O . GLU B 1 101 ? 11.312 -5.07 3.898 1 95 101 GLU B O 1
ATOM 2405 N N . GLU B 1 102 ? 11.336 -7.273 4.047 1 97.69 102 GLU B N 1
ATOM 2406 C CA . GLU B 1 102 ? 12.781 -7.375 3.893 1 97.69 102 GLU B CA 1
ATOM 2407 C C . GLU B 1 102 ? 13.227 -6.867 2.525 1 97.69 102 GLU B C 1
ATOM 2409 O O . GLU B 1 102 ? 14.18 -6.094 2.428 1 97.69 102 GLU B O 1
ATOM 2414 N N . ALA B 1 103 ? 12.562 -7.285 1.493 1 98.19 103 ALA B N 1
ATOM 2415 C CA . ALA B 1 103 ? 12.898 -6.828 0.146 1 98.19 103 ALA B CA 1
ATOM 2416 C C . ALA B 1 103 ? 12.719 -5.316 0.019 1 98.19 103 ALA B C 1
ATOM 2418 O O . ALA B 1 103 ? 13.523 -4.645 -0.629 1 98.19 103 ALA B O 1
ATOM 2419 N N . THR B 1 104 ? 11.648 -4.836 0.624 1 94.88 104 THR B N 1
ATOM 2420 C CA . THR B 1 104 ? 11.375 -3.404 0.596 1 94.88 104 THR B CA 1
ATOM 2421 C C . THR B 1 104 ? 12.484 -2.627 1.298 1 94.88 104 THR B C 1
ATOM 2423 O O . THR B 1 104 ? 12.914 -1.574 0.818 1 94.88 104 THR B O 1
ATOM 2426 N N . ARG B 1 105 ? 12.883 -3.168 2.424 1 92.94 105 ARG B N 1
ATOM 2427 C CA . ARG B 1 105 ? 13.969 -2.549 3.172 1 92.94 105 ARG B CA 1
ATOM 2428 C C . ARG B 1 105 ? 15.211 -2.396 2.301 1 92.94 105 ARG B C 1
ATOM 2430 O O . ARG B 1 105 ? 15.953 -1.416 2.428 1 92.94 105 ARG B O 1
ATOM 2437 N N . MET B 1 106 ? 15.367 -3.303 1.385 1 96.06 106 MET B N 1
ATOM 2438 C CA . MET B 1 106 ? 16.562 -3.344 0.556 1 96.06 106 MET B CA 1
ATOM 2439 C C . MET B 1 106 ? 16.266 -2.867 -0.862 1 96.06 106 MET B C 1
ATOM 2441 O O . MET B 1 106 ? 16.938 -3.271 -1.812 1 96.06 106 MET B O 1
ATOM 2445 N N . ARG B 1 107 ? 15.281 -2.08 -1.005 1 93.12 107 ARG B N 1
ATOM 2446 C CA . ARG B 1 107 ? 14.781 -1.749 -2.336 1 93.12 107 ARG B CA 1
ATOM 2447 C C . ARG B 1 107 ? 15.844 -1.025 -3.154 1 93.12 107 ARG B C 1
ATOM 2449 O O . ARG B 1 107 ? 15.859 -1.114 -4.383 1 93.12 107 ARG B O 1
ATOM 2456 N N . LYS B 1 108 ? 16.797 -0.358 -2.572 1 92 108 LYS B N 1
ATOM 2457 C CA . LYS B 1 108 ? 17.828 0.374 -3.287 1 92 108 LYS B CA 1
ATOM 2458 C C . LYS B 1 108 ? 18.859 -0.579 -3.883 1 92 108 LYS B C 1
ATOM 2460 O O . LYS B 1 108 ? 19.672 -0.179 -4.719 1 92 108 LYS B O 1
ATOM 2465 N N . LEU B 1 109 ? 18.859 -1.856 -3.465 1 96.88 109 LEU B N 1
ATOM 2466 C CA . LEU B 1 109 ? 19.828 -2.85 -3.9 1 96.88 109 LEU B CA 1
ATOM 2467 C C . LEU B 1 109 ? 19.219 -3.801 -4.922 1 96.88 109 LEU B C 1
ATOM 2469 O O . LEU B 1 109 ? 19.891 -4.711 -5.41 1 96.88 109 LEU B O 1
ATOM 2473 N N . GLN B 1 110 ? 17.969 -3.625 -5.227 1 97.06 110 GLN B N 1
ATOM 2474 C CA . GLN B 1 110 ? 17.344 -4.547 -6.168 1 97.06 110 GLN B CA 1
ATOM 2475 C C . GLN B 1 110 ? 17.859 -4.312 -7.586 1 97.06 110 GLN B C 1
ATOM 2477 O O . GLN B 1 110 ? 18.453 -3.273 -7.871 1 97.06 110 GLN B O 1
ATOM 2482 N N . ARG B 1 111 ? 17.641 -5.32 -8.461 1 97.69 111 ARG B N 1
ATOM 2483 C CA . ARG B 1 111 ? 18.016 -5.176 -9.867 1 97.69 111 ARG B CA 1
ATOM 2484 C C . ARG B 1 111 ? 17.438 -3.898 -10.461 1 97.69 111 ARG B C 1
ATOM 2486 O O . ARG B 1 111 ? 16.312 -3.506 -10.133 1 97.69 111 ARG B O 1
ATOM 2493 N N . SER B 1 112 ? 18.141 -3.271 -11.328 1 95.69 112 SER B N 1
ATOM 2494 C CA . SER B 1 112 ? 17.828 -1.926 -11.805 1 95.69 112 SER B CA 1
ATOM 2495 C C . SER B 1 112 ? 16.672 -1.938 -12.789 1 95.69 112 SER B C 1
ATOM 2497 O O . SER B 1 112 ? 16 -0.919 -12.984 1 95.69 112 SER B O 1
ATOM 2499 N N . ASP B 1 113 ? 16.406 -3.061 -13.477 1 96.69 113 ASP B N 1
ATOM 2500 C CA . ASP B 1 113 ? 15.359 -3.119 -14.492 1 96.69 113 ASP B CA 1
ATOM 2501 C C . ASP B 1 113 ? 14.078 -3.711 -13.922 1 96.69 113 ASP B C 1
ATOM 2503 O O . ASP B 1 113 ? 13.219 -4.184 -14.672 1 96.69 113 ASP B O 1
ATOM 2507 N N . TRP B 1 114 ? 13.93 -3.732 -12.633 1 97.38 114 TRP B N 1
ATOM 2508 C CA . TRP B 1 114 ? 12.844 -4.422 -11.953 1 97.38 114 TRP B CA 1
ATOM 2509 C C . TRP B 1 114 ? 11.492 -3.986 -12.508 1 97.38 114 TRP B C 1
ATOM 2511 O O . TRP B 1 114 ? 10.633 -4.82 -12.789 1 97.38 114 TRP B O 1
ATOM 2521 N N . PHE B 1 115 ? 11.336 -2.693 -12.742 1 94.31 115 PHE B N 1
ATOM 2522 C CA . PHE B 1 115 ? 10.023 -2.189 -13.109 1 94.31 115 PHE B CA 1
ATOM 2523 C C . PHE B 1 115 ? 9.758 -2.416 -14.594 1 94.31 115 PHE B C 1
ATOM 2525 O O . PHE B 1 115 ? 8.625 -2.254 -15.062 1 94.31 115 PHE B O 1
ATOM 2532 N N . ASP B 1 116 ? 10.758 -2.902 -15.25 1 94.56 116 ASP B N 1
ATOM 2533 C CA . ASP B 1 116 ? 10.586 -3.322 -16.641 1 94.56 116 ASP B CA 1
ATOM 2534 C C . ASP B 1 116 ? 10.172 -4.789 -16.719 1 94.56 116 ASP B C 1
ATOM 2536 O O . ASP B 1 116 ? 9.516 -5.203 -17.672 1 94.56 116 ASP B O 1
ATOM 2540 N N . VAL B 1 117 ? 10.5 -5.547 -15.641 1 97.94 117 VAL B N 1
ATOM 2541 C CA . VAL B 1 117 ? 10.383 -6.988 -15.828 1 97.94 117 VAL B CA 1
ATOM 2542 C C . VAL B 1 117 ? 9.414 -7.57 -14.797 1 97.94 117 VAL B C 1
ATOM 2544 O O . VAL B 1 117 ? 9.055 -8.75 -14.875 1 97.94 117 VAL B O 1
ATOM 2547 N N . ASN B 1 118 ? 8.984 -6.832 -13.828 1 97.88 118 ASN B N 1
ATOM 2548 C CA . ASN B 1 118 ? 8.258 -7.383 -12.688 1 97.88 118 ASN B CA 1
ATOM 2549 C C . ASN B 1 118 ? 6.969 -8.07 -13.125 1 97.88 118 ASN B C 1
ATOM 2551 O O . ASN B 1 118 ? 6.586 -9.094 -12.57 1 97.88 118 ASN B O 1
ATOM 2555 N N . ILE B 1 119 ? 6.328 -7.625 -14.18 1 98.19 119 ILE B N 1
ATOM 2556 C CA . ILE B 1 119 ? 5.105 -8.266 -14.656 1 98.19 119 ILE B CA 1
ATOM 2557 C C . ILE B 1 119 ? 5.434 -9.641 -15.234 1 98.19 119 ILE B C 1
ATOM 2559 O O . ILE B 1 119 ? 4.789 -10.633 -14.898 1 98.19 119 ILE B O 1
ATOM 2563 N N . SER B 1 120 ? 6.469 -9.695 -16.047 1 98.56 120 SER B N 1
ATOM 2564 C CA . SER B 1 120 ? 6.879 -10.977 -16.609 1 98.56 120 SER B CA 1
ATOM 2565 C C . SER B 1 120 ? 7.359 -11.938 -15.523 1 98.56 120 SER B C 1
ATOM 2567 O O . SER B 1 120 ? 7.117 -13.141 -15.594 1 98.56 120 SER B O 1
ATOM 2569 N N . VAL B 1 121 ? 8.047 -11.398 -14.539 1 98.69 121 VAL B N 1
ATOM 2570 C CA . VAL B 1 121 ? 8.492 -12.227 -13.414 1 98.69 121 VAL B CA 1
ATOM 2571 C C . VAL B 1 121 ? 7.277 -12.773 -12.672 1 98.69 121 VAL B C 1
ATOM 2573 O O . VAL B 1 121 ? 7.246 -13.953 -12.305 1 98.69 121 VAL B O 1
ATOM 2576 N N . MET B 1 122 ? 6.262 -11.961 -12.508 1 98.81 122 MET B N 1
ATOM 2577 C CA . MET B 1 122 ? 5.047 -12.422 -11.844 1 98.81 122 MET B CA 1
ATOM 2578 C C . MET B 1 122 ? 4.387 -13.547 -12.633 1 98.81 122 MET B C 1
ATOM 2580 O O . MET B 1 122 ? 3.938 -14.539 -12.047 1 98.81 122 MET B O 1
ATOM 2584 N N . ASP B 1 123 ? 4.387 -13.406 -13.938 1 98.88 123 ASP B N 1
ATOM 2585 C CA . ASP B 1 123 ? 3.846 -14.477 -14.773 1 98.88 123 ASP B CA 1
ATOM 2586 C C . ASP B 1 123 ? 4.57 -15.797 -14.508 1 98.88 123 ASP B C 1
ATOM 2588 O O . ASP B 1 123 ? 3.932 -16.844 -14.359 1 98.88 123 ASP B O 1
ATOM 2592 N N . GLN B 1 124 ? 5.852 -15.719 -14.414 1 98.69 124 GLN B N 1
ATOM 2593 C CA . GLN B 1 124 ? 6.66 -16.906 -14.188 1 98.69 124 GLN B CA 1
ATOM 2594 C C . GLN B 1 124 ? 6.402 -17.5 -12.805 1 98.69 124 GLN B C 1
ATOM 2596 O O . GLN B 1 124 ? 6.27 -18.719 -12.656 1 98.69 124 GLN B O 1
ATOM 2601 N N . VAL B 1 125 ? 6.316 -16.688 -11.875 1 98.88 125 VAL B N 1
ATOM 2602 C CA . VAL B 1 125 ? 6.117 -17.109 -10.492 1 98.88 125 VAL B CA 1
ATOM 2603 C C . VAL B 1 125 ? 4.754 -17.781 -10.352 1 98.88 125 VAL B C 1
ATOM 2605 O O . VAL B 1 125 ? 4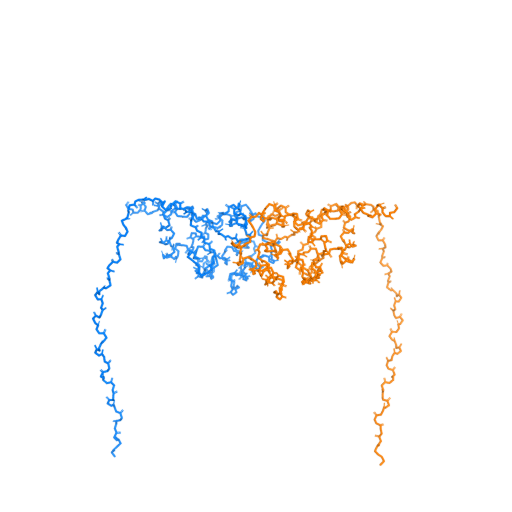.645 -18.844 -9.75 1 98.88 125 VAL B O 1
ATOM 2608 N N . LEU B 1 126 ? 3.77 -17.172 -10.93 1 98.88 126 LEU B N 1
ATOM 2609 C CA . LEU B 1 126 ? 2.426 -17.734 -10.867 1 98.88 126 LEU B CA 1
ATOM 2610 C C . LEU B 1 126 ? 2.363 -19.062 -11.609 1 98.88 126 LEU B C 1
ATOM 2612 O O . LEU B 1 126 ? 1.711 -20.016 -11.156 1 98.88 126 LEU B O 1
ATOM 2616 N N . GLU B 1 127 ? 2.988 -19.109 -12.727 1 98.75 127 GLU B N 1
ATOM 2617 C CA . GLU B 1 127 ? 3.008 -20.375 -13.453 1 98.75 127 GLU B CA 1
ATOM 2618 C C . GLU B 1 127 ? 3.617 -21.484 -12.602 1 98.75 127 GLU B C 1
ATOM 2620 O O . GLU B 1 127 ? 3.076 -22.594 -12.539 1 98.75 127 GLU B O 1
ATOM 2625 N N . ALA B 1 128 ? 4.711 -21.219 -11.953 1 98.81 128 ALA B N 1
ATOM 2626 C CA . ALA B 1 128 ? 5.344 -22.203 -11.086 1 98.81 128 ALA B CA 1
ATOM 2627 C C . ALA B 1 128 ? 4.414 -22.609 -9.938 1 98.81 128 ALA B C 1
ATOM 2629 O O . ALA B 1 128 ? 4.242 -23.797 -9.656 1 98.81 128 ALA B O 1
ATOM 2630 N N . LYS B 1 129 ? 3.807 -21.672 -9.312 1 98.81 129 LYS B N 1
ATOM 2631 C CA . LYS B 1 129 ? 2.906 -21.922 -8.188 1 98.81 129 LYS B CA 1
ATOM 2632 C C . LYS B 1 129 ? 1.749 -22.828 -8.602 1 98.81 129 LYS B C 1
ATOM 2634 O O . LYS B 1 129 ? 1.477 -23.828 -7.941 1 98.81 129 LYS B O 1
ATOM 2639 N N . PHE B 1 130 ? 1.134 -22.516 -9.703 1 98.81 130 PHE B N 1
ATOM 2640 C CA . PHE B 1 130 ? -0.104 -23.188 -10.086 1 98.81 130 PHE B CA 1
ATOM 2641 C C . PHE B 1 130 ? 0.19 -24.516 -10.758 1 98.81 130 PHE B C 1
ATOM 2643 O O . PHE B 1 130 ? -0.598 -25.453 -10.656 1 98.81 130 PHE B O 1
ATOM 2650 N N . THR B 1 131 ? 1.307 -24.594 -11.43 1 98.19 131 THR B N 1
ATOM 2651 C CA . THR B 1 131 ? 1.681 -25.859 -12.055 1 98.19 131 THR B CA 1
ATOM 2652 C C . THR B 1 131 ? 2.086 -26.891 -10.992 1 98.19 131 THR B C 1
ATOM 2654 O O . THR B 1 131 ? 1.82 -28.078 -11.141 1 98.19 131 THR B O 1
ATOM 2657 N N . GLN B 1 132 ? 2.717 -26.422 -9.938 1 98.31 132 GLN B N 1
ATOM 2658 C CA . GLN B 1 132 ? 3.205 -27.312 -8.891 1 98.31 132 GLN B CA 1
ATOM 2659 C C . GLN B 1 132 ? 2.111 -27.609 -7.867 1 98.31 132 GLN B C 1
ATOM 2661 O O . GLN B 1 132 ? 2.33 -28.375 -6.918 1 98.31 132 GLN B O 1
ATOM 2666 N N . ASN B 1 133 ? 0.924 -27.031 -8.039 1 96.88 133 ASN B N 1
ATOM 2667 C CA . ASN B 1 133 ? -0.233 -27.25 -7.18 1 96.88 133 ASN B CA 1
ATOM 2668 C C . ASN B 1 133 ? -1.497 -27.516 -7.992 1 96.88 133 ASN B C 1
ATOM 2670 O O . ASN B 1 133 ? -2.197 -26.562 -8.375 1 96.88 133 ASN B O 1
ATOM 2674 N N . ALA B 1 134 ? -1.863 -28.766 -8.094 1 96.12 134 ALA B N 1
ATOM 2675 C CA . ALA B 1 134 ? -2.908 -29.172 -9.023 1 96.12 134 ALA B CA 1
ATOM 2676 C C . ALA B 1 134 ? -4.262 -28.609 -8.625 1 96.12 134 ALA B C 1
ATOM 2678 O O . ALA B 1 134 ? -5.066 -28.234 -9.477 1 96.12 134 ALA B O 1
ATOM 2679 N N . GLN B 1 135 ? -4.477 -28.562 -7.367 1 96.81 135 GLN B N 1
ATOM 2680 C CA . GLN B 1 135 ? -5.75 -28.031 -6.895 1 96.81 135 GLN B CA 1
ATOM 2681 C C . GLN B 1 135 ? -5.883 -26.547 -7.223 1 96.81 135 GLN B C 1
ATOM 2683 O O . GLN B 1 135 ? -6.98 -26.062 -7.508 1 96.81 135 GLN B O 1
ATOM 2688 N N . LEU B 1 136 ? -4.812 -25.828 -7.23 1 98.12 136 LEU B N 1
ATOM 2689 C CA . LEU B 1 136 ? -4.828 -24.406 -7.578 1 98.12 136 LEU B CA 1
ATOM 2690 C C . LEU B 1 136 ? -5.094 -24.219 -9.062 1 98.12 136 LEU B C 1
ATOM 2692 O O . LEU B 1 136 ? -5.844 -23.328 -9.453 1 98.12 136 LEU B O 1
ATOM 2696 N N . LYS B 1 137 ? -4.434 -25.016 -9.836 1 98.06 137 LYS B N 1
ATOM 2697 C CA . LYS B 1 137 ? -4.66 -24.953 -11.273 1 98.06 137 LYS B CA 1
ATOM 2698 C C . LYS B 1 137 ? -6.133 -25.188 -11.609 1 98.06 137 LYS B C 1
ATOM 2700 O O . LYS B 1 137 ? -6.723 -24.438 -12.391 1 98.06 137 LYS B O 1
ATOM 2705 N N . LYS B 1 138 ? -6.695 -26.203 -10.992 1 97.81 138 LYS B N 1
ATOM 2706 C CA . LYS B 1 138 ? -8.109 -26.5 -11.211 1 97.81 138 LYS B CA 1
ATOM 2707 C C . LYS B 1 138 ? -8.984 -25.328 -10.773 1 97.81 138 LYS B C 1
ATOM 2709 O O . LYS B 1 138 ? -9.93 -24.953 -11.469 1 97.81 138 LYS B O 1
ATOM 2714 N N . LEU B 1 139 ? -8.664 -24.781 -9.633 1 98.25 139 LEU B N 1
ATOM 2715 C CA . LEU B 1 139 ? -9.414 -23.656 -9.109 1 98.25 139 LEU B CA 1
ATOM 2716 C C . LEU B 1 139 ? -9.398 -22.484 -10.094 1 98.25 139 LEU B C 1
ATOM 2718 O O . LEU B 1 139 ? -10.43 -21.859 -10.336 1 98.25 139 LEU B O 1
ATOM 2722 N N . LEU B 1 140 ? -8.273 -22.203 -10.672 1 98.44 140 LEU B N 1
ATOM 2723 C CA . LEU B 1 140 ? -8.133 -21.125 -11.633 1 98.44 140 LEU B CA 1
ATOM 2724 C C . LEU B 1 140 ? -8.953 -21.391 -12.891 1 98.44 140 LEU B C 1
ATOM 2726 O O . LEU B 1 140 ? -9.664 -20.5 -13.367 1 98.44 140 LEU B O 1
ATOM 2730 N N . LEU B 1 141 ? -8.891 -22.609 -13.344 1 97.88 141 LEU B N 1
ATOM 2731 C CA . LEU B 1 141 ? -9.625 -22.969 -14.547 1 97.88 141 LEU B CA 1
ATOM 2732 C C . LEU B 1 141 ? -11.133 -22.906 -14.305 1 97.88 141 LEU B C 1
ATOM 2734 O O . LEU B 1 141 ? -11.891 -22.531 -15.203 1 97.88 141 LEU B O 1
ATOM 2738 N N . ASP B 1 142 ? -11.508 -23.172 -13.117 1 97.19 142 ASP B N 1
ATOM 2739 C CA . ASP B 1 142 ? -12.922 -23.219 -12.758 1 97.19 142 ASP B CA 1
ATOM 2740 C C . ASP B 1 142 ? -13.5 -21.797 -12.68 1 97.19 142 ASP B C 1
ATOM 2742 O O . ASP B 1 142 ? -14.719 -21.625 -12.562 1 97.19 142 ASP B O 1
ATOM 2746 N N . THR B 1 143 ? -12.664 -20.797 -12.773 1 97.5 143 THR B N 1
ATOM 2747 C CA . THR B 1 143 ? -13.18 -19.438 -12.727 1 97.5 143 THR B CA 1
ATOM 2748 C C . THR B 1 143 ? -13.836 -19.047 -14.047 1 97.5 143 THR B C 1
ATOM 2750 O O . THR B 1 143 ? -14.461 -18 -14.156 1 97.5 143 THR B O 1
ATOM 2753 N N . GLY B 1 144 ? -13.727 -19.922 -15.016 1 95.62 144 GLY B N 1
ATOM 2754 C CA . GLY B 1 144 ? -14.367 -19.688 -16.297 1 95.62 144 GLY B CA 1
ATOM 2755 C C . GLY B 1 144 ? -13.766 -18.516 -17.062 1 95.62 144 GLY B C 1
ATOM 2756 O O . GLY B 1 144 ? -12.555 -18.469 -17.297 1 95.62 144 GLY B O 1
ATOM 2757 N N . GLU B 1 145 ? -14.641 -17.594 -17.422 1 95.44 145 GLU B N 1
ATOM 2758 C CA . GLU B 1 145 ? -14.195 -16.453 -18.219 1 95.44 145 GLU B CA 1
ATOM 2759 C C . GLU B 1 145 ? -14.305 -15.156 -17.422 1 95.44 145 GLU B C 1
ATOM 2761 O O . GLU B 1 145 ? -14.188 -14.062 -17.984 1 95.44 145 GLU B O 1
ATOM 2766 N N . ARG B 1 146 ? -14.461 -15.281 -16.172 1 96.81 146 ARG B N 1
ATOM 2767 C CA . ARG B 1 146 ? -14.656 -14.117 -15.32 1 96.81 146 ARG B CA 1
ATOM 2768 C C . ARG B 1 146 ? -13.383 -13.289 -15.227 1 96.81 146 ARG B C 1
ATOM 2770 O O . ARG B 1 146 ? -12.273 -13.836 -15.25 1 96.81 146 ARG B O 1
ATOM 2777 N N . ASP B 1 147 ? -13.586 -11.969 -15.133 1 97.31 147 ASP B N 1
ATOM 2778 C CA . ASP B 1 147 ? -12.461 -11.141 -14.711 1 97.31 147 ASP B CA 1
ATOM 2779 C C . ASP B 1 147 ? -12.008 -11.5 -13.297 1 97.31 147 ASP B C 1
ATOM 2781 O O . ASP B 1 147 ? -12.82 -11.922 -12.469 1 97.31 147 ASP B O 1
ATOM 2785 N N . ILE B 1 148 ? -10.766 -11.43 -13.102 1 98.44 148 ILE B N 1
ATOM 2786 C CA . ILE B 1 148 ? -10.172 -11.695 -11.797 1 98.44 148 ILE B CA 1
ATOM 2787 C C . ILE B 1 148 ? -9.516 -10.43 -11.258 1 98.44 148 ILE B C 1
ATOM 2789 O O . ILE B 1 148 ? -8.656 -9.836 -11.914 1 98.44 148 ILE B O 1
ATOM 2793 N N . ILE B 1 149 ? -9.977 -10 -10.102 1 98.44 149 ILE B N 1
ATOM 2794 C CA . ILE B 1 149 ? -9.531 -8.719 -9.578 1 98.44 149 ILE B CA 1
ATOM 2795 C C . ILE B 1 149 ? -9 -8.891 -8.156 1 98.44 149 ILE B C 1
ATOM 2797 O O . ILE B 1 149 ? -9.695 -9.438 -7.297 1 98.44 149 ILE B O 1
ATOM 2801 N N . GLU B 1 150 ? -7.777 -8.5 -7.965 1 98.06 150 GLU B N 1
ATOM 2802 C CA . GLU B 1 150 ? -7.309 -8.391 -6.586 1 98.06 150 GLU B CA 1
ATOM 2803 C C . GLU B 1 150 ? -7.902 -7.164 -5.898 1 98.06 150 GLU B C 1
ATOM 2805 O O . GLU B 1 150 ? -7.547 -6.027 -6.223 1 98.06 150 GLU B O 1
ATOM 2810 N N . ASP B 1 151 ? -8.703 -7.359 -4.977 1 95.88 151 ASP B N 1
ATOM 2811 C CA . ASP B 1 151 ? -9.438 -6.289 -4.312 1 95.88 151 ASP B CA 1
ATOM 2812 C C . ASP B 1 151 ? -8.625 -5.688 -3.17 1 95.88 151 ASP B C 1
ATOM 2814 O O . ASP B 1 151 ? -9.102 -5.602 -2.035 1 95.88 151 ASP B O 1
ATOM 2818 N N . SER B 1 152 ? -7.426 -5.203 -3.498 1 92.06 152 SER B N 1
ATOM 2819 C CA . SER B 1 152 ? -6.527 -4.609 -2.512 1 92.06 152 SER B CA 1
ATOM 2820 C C . SER B 1 152 ? -7.027 -3.24 -2.064 1 92.06 152 SER B C 1
ATOM 2822 O O . SER B 1 152 ? -7.367 -2.396 -2.896 1 92.06 152 SER B O 1
ATOM 2824 N N . PRO B 1 153 ? -6.906 -2.949 -0.822 1 88.88 153 PRO B N 1
ATOM 2825 C CA . PRO B 1 153 ? -7.348 -1.635 -0.35 1 88.88 153 PRO B CA 1
ATOM 2826 C C . PRO B 1 153 ? -6.301 -0.545 -0.579 1 88.88 153 PRO B C 1
ATOM 2828 O O . PRO B 1 153 ? -6.59 0.64 -0.383 1 88.88 153 PRO B O 1
ATOM 2831 N N . VAL B 1 154 ? -5.133 -0.956 -0.93 1 85.5 154 VAL B N 1
ATOM 2832 C CA . VAL B 1 154 ? -4.066 0.039 -0.962 1 85.5 154 VAL B CA 1
ATOM 2833 C C . VAL B 1 154 ? -3.344 -0.021 -2.305 1 85.5 154 VAL B C 1
ATOM 2835 O O . VAL B 1 154 ? -3.115 1.011 -2.941 1 85.5 154 VAL B O 1
ATOM 2838 N N . ASP B 1 155 ? -3.029 -1.23 -2.758 1 90.12 155 ASP B N 1
ATOM 2839 C CA . ASP B 1 155 ? -2.166 -1.438 -3.916 1 90.12 155 ASP B CA 1
ATOM 2840 C C . ASP B 1 155 ? -2.928 -1.197 -5.219 1 90.12 155 ASP B C 1
ATOM 2842 O O . ASP B 1 155 ? -3.816 -1.972 -5.574 1 90.12 155 ASP B O 1
ATOM 2846 N N . SER B 1 156 ? -2.539 -0.148 -5.949 1 91.56 156 SER B N 1
ATOM 2847 C CA . SER B 1 156 ? -3.24 0.188 -7.184 1 91.56 156 SER B CA 1
ATOM 2848 C C . SER B 1 156 ? -2.475 -0.306 -8.406 1 91.56 156 SER B C 1
ATOM 2850 O O . SER B 1 156 ? -2.857 -0.018 -9.539 1 91.56 156 SER B O 1
ATOM 2852 N N . PHE B 1 157 ? -1.368 -0.984 -8.211 1 93.94 157 PHE B N 1
ATOM 2853 C CA . PHE B 1 157 ? -0.627 -1.56 -9.32 1 93.94 157 PHE B CA 1
ATOM 2854 C C . PHE B 1 157 ? -0.977 -3.031 -9.508 1 93.94 157 PHE B C 1
ATOM 2856 O O . PHE B 1 157 ? -1.513 -3.426 -10.547 1 93.94 157 PHE B O 1
ATOM 2863 N N . TRP B 1 158 ? -0.7 -3.822 -8.422 1 96.38 158 TRP B N 1
ATOM 2864 C CA . TRP B 1 158 ? -1.011 -5.246 -8.508 1 96.38 158 TRP B CA 1
ATOM 2865 C C . TRP B 1 158 ? -2.502 -5.488 -8.305 1 96.38 158 TRP B C 1
ATOM 2867 O O . TRP B 1 158 ? -3.068 -6.422 -8.883 1 96.38 158 TRP B O 1
ATOM 2877 N N . GLY B 1 159 ? -3.102 -4.66 -7.414 1 96.31 159 GLY B N 1
ATOM 2878 C CA . GLY B 1 159 ? -4.531 -4.719 -7.152 1 96.31 159 GLY B CA 1
ATOM 2879 C C . GLY B 1 159 ? -5.297 -3.555 -7.754 1 96.31 159 GLY B C 1
ATOM 2880 O O . GLY B 1 159 ? -4.746 -2.793 -8.555 1 96.31 159 GLY B O 1
ATOM 2881 N N . CYS B 1 160 ? -6.637 -3.477 -7.34 1 95.12 160 CYS B N 1
ATOM 2882 C CA . CYS B 1 160 ? -7.48 -2.414 -7.875 1 95.12 160 CYS B CA 1
ATOM 2883 C C . CYS B 1 160 ? -7.418 -1.172 -6.996 1 95.12 160 CYS B C 1
ATOM 2885 O O . CYS B 1 160 ? -7.918 -0.112 -7.375 1 95.12 160 CYS B O 1
ATOM 2887 N N . GLY B 1 161 ? -6.832 -1.303 -5.84 1 92.25 161 GLY B N 1
ATOM 2888 C CA . GLY B 1 161 ? -6.691 -0.144 -4.973 1 92.25 161 GLY B CA 1
ATOM 2889 C C . GLY B 1 161 ? -7.988 0.251 -4.289 1 92.25 161 GLY B C 1
ATOM 2890 O O . GLY B 1 161 ? -9.016 -0.401 -4.477 1 92.25 161 GLY B O 1
ATOM 2891 N N . ALA B 1 162 ? -7.848 1.339 -3.504 1 87.56 162 ALA B N 1
ATOM 2892 C CA . ALA B 1 162 ? -8.945 1.754 -2.641 1 87.56 162 ALA B CA 1
ATOM 2893 C C . ALA B 1 162 ? -10.133 2.25 -3.465 1 87.56 162 ALA B C 1
ATOM 2895 O O . ALA B 1 162 ? -11.289 2.049 -3.086 1 87.56 162 ALA B O 1
ATOM 2896 N N . ASP B 1 163 ? -9.852 2.861 -4.605 1 89.12 163 ASP B N 1
ATOM 2897 C CA . ASP B 1 163 ? -10.938 3.445 -5.379 1 89.12 163 ASP B CA 1
ATOM 2898 C C . ASP B 1 163 ? -11.359 2.518 -6.516 1 89.12 163 ASP B C 1
ATOM 2900 O O . ASP B 1 163 ? -12.211 2.879 -7.336 1 89.12 163 ASP B O 1
ATOM 2904 N N . GLY B 1 164 ? -10.68 1.404 -6.637 1 91.81 164 GLY B N 1
ATOM 2905 C CA . GLY B 1 164 ? -11.055 0.413 -7.629 1 91.81 164 GLY B CA 1
ATOM 2906 C C . GLY B 1 164 ? -10.531 0.728 -9.016 1 91.81 164 GLY B C 1
ATOM 2907 O O . GLY B 1 164 ? -10.883 0.056 -9.984 1 91.81 164 GLY B O 1
ATOM 2908 N N . GLN B 1 165 ? -9.734 1.675 -9.109 1 90.94 165 GLN B N 1
ATOM 2909 C CA . GLN B 1 165 ? -9.297 2.119 -10.43 1 90.94 165 GLN B CA 1
ATOM 2910 C C . GLN B 1 165 ? -7.859 1.694 -10.711 1 90.94 165 GLN B C 1
ATOM 2912 O O . GLN B 1 165 ? -7.242 2.16 -11.672 1 90.94 165 GLN B O 1
ATOM 2917 N N . GLY B 1 166 ? -7.355 0.838 -9.883 1 93.62 166 GLY B N 1
ATOM 2918 C CA . GLY B 1 166 ? -5.98 0.388 -10.039 1 93.62 166 GLY B CA 1
ATOM 2919 C C . GLY B 1 166 ? -5.773 -0.481 -11.266 1 93.62 166 GLY B C 1
ATOM 2920 O O . GLY B 1 166 ? -6.742 -0.884 -11.914 1 93.62 166 GLY B O 1
ATOM 2921 N N . ARG B 1 167 ? -4.527 -0.854 -11.562 1 94.19 167 ARG B N 1
ATOM 2922 C CA . ARG B 1 167 ? -4.133 -1.544 -12.781 1 94.19 167 ARG B CA 1
ATOM 2923 C C . ARG B 1 167 ? -4.477 -3.027 -12.711 1 94.19 167 ARG B C 1
ATOM 2925 O O . ARG B 1 167 ? -4.621 -3.689 -13.742 1 94.19 167 ARG B O 1
ATOM 2932 N N . ASN B 1 168 ? -4.508 -3.562 -11.484 1 97.56 168 ASN B N 1
ATOM 2933 C CA . ASN B 1 168 ? -4.867 -4.961 -11.273 1 97.56 168 ASN B CA 1
ATOM 2934 C C . ASN B 1 168 ? -3.953 -5.895 -12.062 1 97.56 168 ASN B C 1
ATOM 2936 O O . ASN B 1 168 ? -4.422 -6.84 -12.695 1 97.56 168 ASN B O 1
ATOM 2940 N N . GLU B 1 169 ? -2.668 -5.68 -11.977 1 97.88 169 GLU B N 1
ATOM 2941 C CA . GLU B 1 169 ? -1.735 -6.473 -12.766 1 97.88 169 GLU B CA 1
ATOM 2942 C C . GLU B 1 169 ? -1.671 -7.914 -12.266 1 97.88 169 GLU B C 1
ATOM 2944 O O . GLU B 1 169 ? -1.394 -8.836 -13.039 1 97.88 169 GLU B O 1
ATOM 2949 N N . LEU B 1 170 ? -1.969 -8.148 -11 1 98.56 170 LEU B N 1
ATOM 2950 C CA . LEU B 1 170 ? -1.981 -9.531 -10.523 1 98.56 170 LEU B CA 1
ATOM 2951 C C . LEU B 1 170 ? -3.166 -10.297 -11.094 1 98.56 170 LEU B C 1
ATOM 2953 O O . LEU B 1 170 ? -3.014 -11.43 -11.547 1 98.56 170 LEU B O 1
ATOM 2957 N N . GLY B 1 171 ? -4.387 -9.672 -11.039 1 98.75 171 GLY B N 1
ATOM 2958 C CA . GLY B 1 171 ? -5.543 -10.289 -11.672 1 98.75 171 GLY B CA 1
ATOM 2959 C C . GLY B 1 171 ? -5.336 -10.586 -13.148 1 98.75 171 GLY B C 1
ATOM 2960 O O . GLY B 1 171 ? -5.68 -11.672 -13.625 1 98.75 171 GLY B O 1
ATOM 2961 N N . LYS B 1 172 ? -4.77 -9.656 -13.828 1 98.75 172 LYS B N 1
ATOM 2962 C CA . LYS B 1 172 ? -4.484 -9.844 -15.25 1 98.75 172 LYS B CA 1
ATOM 2963 C C . LYS B 1 172 ? -3.5 -10.984 -15.469 1 98.75 172 LYS B C 1
ATOM 2965 O O . LYS B 1 172 ? -3.625 -11.742 -16.438 1 98.75 172 LYS B O 1
ATOM 2970 N N . ALA B 1 173 ? -2.539 -11.086 -14.625 1 98.81 173 ALA B N 1
ATOM 2971 C CA . ALA B 1 173 ? -1.579 -12.188 -14.719 1 98.81 173 ALA B CA 1
ATOM 2972 C C . ALA B 1 173 ? -2.271 -13.531 -14.562 1 98.81 173 ALA B C 1
ATOM 2974 O O . ALA B 1 173 ? -1.95 -14.492 -15.266 1 98.81 173 ALA B O 1
ATOM 2975 N N . LEU B 1 174 ? -3.178 -13.633 -13.648 1 98.88 174 LEU B N 1
ATOM 2976 C CA . LEU B 1 174 ? -3.92 -14.875 -13.445 1 98.88 174 LEU B CA 1
ATOM 2977 C C . LEU B 1 174 ? -4.75 -15.219 -14.672 1 98.88 174 LEU B C 1
ATOM 2979 O O . LEU B 1 174 ? -4.848 -16.391 -15.055 1 98.88 174 LEU B O 1
ATOM 2983 N N . VAL B 1 175 ? -5.328 -14.188 -15.266 1 98.75 175 VAL B N 1
ATOM 2984 C CA . VAL B 1 175 ? -6.109 -14.406 -16.469 1 98.75 175 VAL B CA 1
ATOM 2985 C C . VAL B 1 175 ? -5.203 -14.906 -17.594 1 98.75 175 VAL B C 1
ATOM 2987 O O . VAL B 1 175 ? -5.562 -15.828 -18.328 1 98.75 175 VAL B O 1
ATOM 2990 N N . ARG B 1 176 ? -4.047 -14.289 -17.75 1 98.69 176 ARG B N 1
ATOM 2991 C CA . ARG B 1 176 ? -3.088 -14.766 -18.734 1 98.69 176 ARG B CA 1
ATOM 2992 C C . ARG B 1 176 ? -2.725 -16.219 -18.5 1 98.69 176 ARG B C 1
ATOM 2994 O O . ARG B 1 176 ? -2.658 -17.016 -19.438 1 98.69 176 ARG B O 1
ATOM 3001 N N . LEU B 1 177 ? -2.514 -16.609 -17.281 1 98.75 177 LEU B N 1
ATOM 3002 C CA . LEU B 1 177 ? -2.145 -17.969 -16.922 1 98.75 177 LEU B CA 1
ATOM 3003 C C . LEU B 1 177 ? -3.281 -18.938 -17.234 1 98.75 177 LEU B C 1
ATOM 3005 O O . LEU B 1 177 ? -3.049 -20.031 -17.75 1 98.75 177 LEU B O 1
ATOM 3009 N N . ARG B 1 178 ? -4.449 -18.531 -16.859 1 98.5 178 ARG B N 1
ATOM 3010 C CA . ARG B 1 178 ? -5.629 -19.328 -17.156 1 98.5 178 ARG B CA 1
ATOM 3011 C C . ARG B 1 178 ? -5.719 -19.641 -18.656 1 98.5 178 ARG B C 1
ATOM 3013 O O . ARG B 1 178 ? -5.973 -20.781 -19.031 1 98.5 178 ARG B O 1
ATOM 3020 N N . LYS B 1 179 ? -5.523 -18.641 -19.422 1 98.06 179 LYS B N 1
ATOM 3021 C CA . LYS B 1 179 ? -5.551 -18.812 -20.859 1 98.06 179 LYS B CA 1
ATOM 3022 C C . LYS B 1 179 ? -4.469 -19.797 -21.312 1 98.06 179 LYS B C 1
ATOM 3024 O O . LYS B 1 179 ? -4.711 -20.641 -22.188 1 98.06 179 LYS B O 1
ATOM 3029 N N . LYS B 1 180 ? -3.355 -19.641 -20.781 1 97.88 180 LYS B N 1
ATOM 3030 C CA . LYS B 1 180 ? -2.248 -20.531 -21.094 1 97.88 180 LYS B CA 1
ATOM 3031 C C . LYS B 1 180 ? -2.602 -21.984 -20.781 1 97.88 180 LYS B C 1
ATOM 3033 O O . LYS B 1 180 ? -2.359 -22.875 -21.594 1 97.88 180 LYS B O 1
ATOM 3038 N N . PHE B 1 181 ? -3.168 -22.219 -19.625 1 97.62 181 PHE B N 1
ATOM 3039 C CA . PHE B 1 181 ? -3.547 -23.562 -19.203 1 97.62 181 PHE B CA 1
ATOM 3040 C C . PHE B 1 181 ? -4.609 -24.156 -20.125 1 97.62 181 PHE B C 1
ATOM 3042 O O . PHE B 1 181 ? -4.582 -25.344 -20.438 1 97.62 181 PHE B O 1
ATOM 3049 N N . ARG B 1 182 ? -5.48 -23.328 -20.562 1 96.44 182 ARG B N 1
ATOM 3050 C CA . ARG B 1 182 ? -6.535 -23.781 -21.453 1 96.44 182 ARG B CA 1
ATOM 3051 C C . ARG B 1 182 ? -5.961 -24.188 -22.812 1 96.44 182 ARG B C 1
ATOM 3053 O O . ARG B 1 182 ? -6.398 -25.156 -23.422 1 96.44 182 ARG B O 1
ATOM 3060 N N . ARG B 1 183 ? -5.102 -23.422 -23.266 1 94.62 183 ARG B N 1
ATOM 3061 C CA . ARG B 1 183 ? -4.457 -23.734 -24.531 1 94.62 183 ARG B CA 1
ATOM 3062 C C . ARG B 1 183 ? -3.686 -25.047 -24.453 1 94.62 183 ARG B C 1
ATOM 3064 O O . ARG B 1 183 ? -3.68 -25.844 -25.406 1 94.62 183 ARG B O 1
ATOM 3071 N N . GLN B 1 184 ? -3.057 -25.328 -23.391 1 89.94 184 GLN B N 1
ATOM 3072 C CA . GLN B 1 184 ? -2.289 -26.547 -23.188 1 89.94 184 GLN B CA 1
ATOM 3073 C C . GLN B 1 184 ? -3.207 -27.766 -23.062 1 89.94 184 GLN B C 1
ATOM 3075 O O . GLN B 1 184 ? -2.852 -28.859 -23.484 1 89.94 184 GLN B O 1
ATOM 3080 N N . GLY B 1 185 ? -4.305 -27.594 -22.391 1 84.69 185 GLY B N 1
ATOM 3081 C CA . GLY B 1 185 ? -5.273 -28.672 -22.281 1 84.69 185 GLY B CA 1
ATOM 3082 C C . GLY B 1 185 ? -5.879 -29.062 -23.609 1 84.69 185 GLY B C 1
ATOM 3083 O O . GLY B 1 185 ? -6.148 -30.25 -23.844 1 84.69 185 GLY B O 1
ATOM 3084 N N . ARG B 1 186 ? -6.051 -28.188 -24.469 1 79.69 186 ARG B N 1
ATOM 3085 C CA . ARG B 1 186 ? -6.598 -28.469 -25.797 1 79.69 186 ARG B CA 1
ATOM 3086 C C . ARG B 1 186 ? -5.578 -29.188 -26.656 1 79.69 186 ARG B C 1
ATOM 3088 O O . ARG B 1 186 ? -5.945 -30.031 -27.484 1 79.69 186 ARG B O 1
ATOM 3095 N N . GLN B 1 187 ? -4.344 -28.938 -26.453 1 74.38 187 GLN B N 1
ATOM 3096 C CA . GLN B 1 187 ? -3.301 -29.578 -27.234 1 74.38 187 GLN B CA 1
ATOM 3097 C C . GLN B 1 187 ? -3.104 -31.031 -26.812 1 74.38 187 GLN B C 1
ATOM 3099 O O . GLN B 1 187 ? -2.705 -31.875 -27.609 1 74.38 187 GLN B O 1
ATOM 3104 N N . HIS B 1 188 ? -3.389 -31.375 -25.625 1 68.94 188 HIS B N 1
ATOM 3105 C CA . HIS B 1 188 ? -3.207 -32.75 -25.109 1 68.94 188 HIS B CA 1
ATOM 3106 C C . HIS B 1 188 ? -4.473 -33.562 -25.297 1 68.94 188 HIS B C 1
ATOM 3108 O O . HIS B 1 188 ? -4.504 -34.75 -24.953 1 68.94 188 HIS B O 1
ATOM 3114 N N . ARG B 1 189 ? -5.469 -32.938 -25.859 1 58.5 189 ARG B N 1
ATOM 3115 C CA . ARG B 1 189 ? -6.637 -33.719 -26.266 1 58.5 189 ARG B CA 1
ATOM 3116 C C . ARG B 1 189 ? -6.578 -34.062 -27.75 1 58.5 189 ARG B C 1
ATOM 3118 O O . ARG B 1 189 ? -6.031 -33.281 -28.547 1 58.5 189 ARG B O 1
#

Secondary structure (DSSP, 8-state):
-------TTSSTTGGG--TTTTS--------------SPEEE--TTSTTGGGSTTSS--EEETTEEESSHHHHHHHTTTTTT-HHHHHHHHT-SSHHHHHHHHHHTGGGS-TTHHHHHHHHHHHHHHHHHHS-HHHHHHHHTTTT--EEE--SS-SSSS--TTS-S--HHHHHHHHHHHHHHHHHHHT-/------GGGSGGGGGGSSTTTTS--------------SPEEE--TTSTTGGGSTTSS--EEETTEEESSHHHHHHHTTTTTT-HHHHHHHHT-SSHHHHHHHHHHTGGGS-TTHHHHHHHHHHHHHHHHHHS-HHHHHHHHTTTT--EEE--SS-SSSS--TTS-S--HHHHHHHHHHHHHHHHHHHT-